Protein AF-A0A7Y3KCC9-F1 (afdb_monomer_lite)

Structure (mmCIF, N/CA/C/O backbone):
data_AF-A0A7Y3KCC9-F1
#
_entry.id   AF-A0A7Y3KCC9-F1
#
loop_
_atom_site.group_PDB
_atom_site.id
_atom_site.type_symbol
_atom_site.label_atom_id
_atom_site.label_alt_id
_atom_site.label_comp_id
_atom_site.label_asym_id
_atom_site.label_entity_id
_atom_site.label_seq_id
_atom_site.pdbx_PDB_ins_code
_atom_site.Cartn_x
_atom_site.Cartn_y
_atom_site.Cartn_z
_atom_site.occupancy
_atom_site.B_iso_or_equiv
_atom_site.auth_seq_id
_atom_site.auth_comp_id
_atom_site.auth_asym_id
_atom_site.auth_atom_id
_atom_site.pdbx_PDB_model_num
ATOM 1 N N . MET A 1 1 ? -19.946 -14.797 -11.789 1.00 65.19 1 MET A N 1
ATOM 2 C CA . MET A 1 1 ? -20.037 -14.415 -13.216 1.00 65.19 1 MET A CA 1
ATOM 3 C C . MET A 1 1 ? -20.253 -12.920 -13.473 1.00 65.19 1 MET A C 1
ATOM 5 O O . MET A 1 1 ? -19.475 -12.405 -14.266 1.00 65.19 1 MET A O 1
ATOM 9 N N . PRO A 1 2 ? -21.188 -12.182 -12.832 1.00 85.81 2 PRO A N 1
ATOM 10 C CA . PRO A 1 2 ? -21.421 -10.771 -13.190 1.00 85.81 2 PRO A CA 1
ATOM 11 C C . PRO A 1 2 ? -20.203 -9.865 -12.943 1.00 85.81 2 PRO A C 1
ATOM 13 O O . PRO A 1 2 ? -19.903 -9.005 -13.762 1.00 85.81 2 PRO A O 1
ATOM 16 N N . TYR A 1 3 ? -19.437 -10.113 -11.876 1.00 85.75 3 TYR A N 1
ATOM 17 C CA . TYR A 1 3 ? -18.207 -9.365 -11.579 1.00 85.75 3 TYR A CA 1
ATOM 18 C C . TYR A 1 3 ? -17.111 -9.546 -12.637 1.00 85.75 3 TYR A C 1
ATOM 20 O O . TYR A 1 3 ? -16.437 -8.584 -12.984 1.00 85.75 3 TYR A O 1
ATOM 28 N N . ALA A 1 4 ? -16.961 -10.759 -13.179 1.00 90.19 4 ALA A N 1
ATOM 29 C CA . ALA A 1 4 ? -15.981 -11.039 -14.227 1.00 90.19 4 ALA A CA 1
ATOM 30 C C . ALA A 1 4 ? -16.360 -10.332 -15.533 1.00 90.19 4 ALA A C 1
ATOM 32 O O . ALA A 1 4 ? -15.508 -9.726 -16.169 1.00 90.19 4 ALA A O 1
ATOM 33 N N . LEU A 1 5 ? -17.650 -10.344 -15.889 1.00 93.81 5 LEU A N 1
ATOM 34 C CA . LEU A 1 5 ? -18.145 -9.605 -17.048 1.00 93.81 5 LEU A CA 1
ATOM 35 C C . LEU A 1 5 ? -17.940 -8.093 -16.874 1.00 93.81 5 LEU A C 1
ATOM 37 O O . LEU A 1 5 ? -17.450 -7.440 -17.787 1.00 93.81 5 LEU A O 1
ATOM 41 N N . GLY A 1 6 ? -18.249 -7.552 -15.692 1.00 93.00 6 GLY A N 1
ATOM 42 C CA . GLY A 1 6 ? -18.003 -6.144 -15.377 1.00 93.00 6 GLY A CA 1
ATOM 43 C C . GLY A 1 6 ? -16.522 -5.768 -15.471 1.00 93.00 6 GLY A C 1
ATOM 44 O O . GLY A 1 6 ? -16.190 -4.754 -16.074 1.00 93.00 6 GLY A O 1
ATOM 45 N N . MET A 1 7 ? -15.628 -6.611 -14.943 1.00 92.69 7 MET A N 1
ATOM 46 C CA . MET A 1 7 ? -14.181 -6.416 -15.056 1.00 92.69 7 MET A CA 1
ATOM 47 C C . MET A 1 7 ? -13.718 -6.448 -16.515 1.00 92.69 7 MET A C 1
ATOM 49 O O . MET A 1 7 ? -12.988 -5.555 -16.927 1.00 92.69 7 MET A O 1
ATOM 53 N N . ILE A 1 8 ? -14.164 -7.430 -17.307 1.00 94.38 8 ILE A N 1
ATOM 54 C CA . ILE A 1 8 ? -13.816 -7.523 -18.731 1.00 94.38 8 ILE A CA 1
ATOM 55 C C . ILE A 1 8 ? -14.265 -6.260 -19.463 1.00 94.38 8 ILE A C 1
ATOM 57 O O . ILE A 1 8 ? -13.453 -5.654 -20.147 1.00 94.38 8 ILE A O 1
ATOM 61 N N . LEU A 1 9 ? -15.514 -5.825 -19.276 1.00 95.50 9 LEU A N 1
ATOM 62 C CA . LEU A 1 9 ? -16.044 -4.625 -19.931 1.00 95.50 9 LEU A CA 1
ATOM 63 C C . LEU A 1 9 ? -15.308 -3.343 -19.516 1.00 95.50 9 LEU A C 1
ATOM 65 O O . LEU A 1 9 ? -15.152 -2.441 -20.333 1.00 95.50 9 LEU A O 1
ATOM 69 N N . ALA A 1 10 ? -14.857 -3.256 -18.263 1.00 94.38 10 ALA A N 1
ATOM 70 C CA . ALA A 1 10 ? -14.111 -2.103 -17.766 1.00 94.38 10 ALA A CA 1
ATOM 71 C C . ALA A 1 10 ? -12.653 -2.079 -18.258 1.00 94.38 10 ALA A C 1
ATOM 73 O O . ALA A 1 10 ? -12.111 -1.009 -18.524 1.00 94.38 10 ALA A O 1
ATOM 74 N N . VAL A 1 11 ? -12.017 -3.248 -18.375 1.00 95.75 11 VAL A N 1
ATOM 75 C CA . VAL A 1 11 ? -10.585 -3.385 -18.688 1.00 95.75 11 VAL A CA 1
ATOM 76 C C . VAL A 1 11 ? -10.338 -3.506 -20.196 1.00 95.75 11 VAL A C 1
ATOM 78 O O . VAL A 1 11 ? -9.358 -2.968 -20.706 1.00 95.75 11 VAL A O 1
ATOM 81 N N . SER A 1 12 ? -11.245 -4.131 -20.951 1.00 95.69 12 SER A N 1
ATOM 82 C CA . SER A 1 12 ? -11.042 -4.390 -22.380 1.00 95.69 12 SER A CA 1
ATOM 83 C C . SER A 1 12 ? -10.775 -3.145 -23.231 1.00 95.69 12 SER A C 1
ATOM 85 O O . SER A 1 12 ? -9.945 -3.258 -24.131 1.00 95.69 12 SER A O 1
ATOM 87 N N . PRO A 1 13 ? -11.384 -1.958 -23.003 1.00 95.81 13 PRO A N 1
ATOM 88 C CA . PRO A 1 13 ? -11.106 -0.793 -23.843 1.00 95.81 13 PRO A CA 1
ATOM 89 C C . PRO A 1 13 ? -9.642 -0.352 -23.761 1.00 95.81 13 PRO A C 1
ATOM 91 O O . PRO A 1 13 ? -9.027 -0.066 -24.788 1.00 95.81 13 PRO A O 1
ATOM 94 N N . VAL A 1 14 ? -9.063 -0.346 -22.553 1.00 94.56 14 VAL A N 1
ATOM 95 C CA . VAL A 1 14 ? -7.649 0.006 -22.375 1.00 94.56 14 VAL A CA 1
ATOM 96 C C . VAL A 1 14 ? -6.739 -1.106 -22.893 1.00 94.56 14 VAL A C 1
ATOM 98 O O . VAL A 1 14 ? -5.756 -0.805 -23.563 1.00 94.56 14 VAL A O 1
ATOM 101 N N . THR A 1 15 ? -7.105 -2.378 -22.702 1.00 94.88 15 THR A N 1
ATOM 102 C CA . THR A 1 15 ? -6.342 -3.506 -23.258 1.00 94.88 15 THR A CA 1
ATOM 103 C C . THR A 1 15 ? -6.285 -3.463 -24.785 1.00 94.88 15 THR A C 1
ATOM 105 O O . THR A 1 15 ? -5.210 -3.590 -25.361 1.00 94.88 15 THR A O 1
ATOM 108 N N . VAL A 1 16 ? -7.420 -3.229 -25.453 1.00 96.19 16 VAL A N 1
ATOM 109 C CA . VAL A 1 16 ? -7.491 -3.110 -26.919 1.00 96.19 16 VAL A CA 1
ATOM 110 C C . VAL A 1 16 ? -6.681 -1.910 -27.403 1.00 96.19 16 VAL A C 1
ATOM 112 O O . VAL A 1 16 ? -5.935 -2.023 -28.372 1.00 96.19 16 VAL A O 1
ATOM 115 N N . ARG A 1 17 ? -6.769 -0.766 -26.711 1.00 94.75 17 ARG A N 1
ATOM 116 C CA . ARG A 1 17 ? -5.939 0.407 -27.021 1.00 94.75 17 ARG A CA 1
ATOM 117 C C . ARG A 1 17 ? -4.449 0.088 -26.904 1.00 94.75 17 ARG A C 1
ATOM 119 O O . ARG A 1 17 ? -3.677 0.528 -27.751 1.00 94.75 17 ARG A O 1
ATOM 126 N N . ASN A 1 18 ? -4.041 -0.652 -25.876 1.00 93.69 18 ASN A N 1
ATOM 127 C CA . ASN A 1 18 ? -2.646 -1.038 -25.689 1.00 93.69 18 ASN A CA 1
ATOM 128 C C . ASN A 1 18 ? 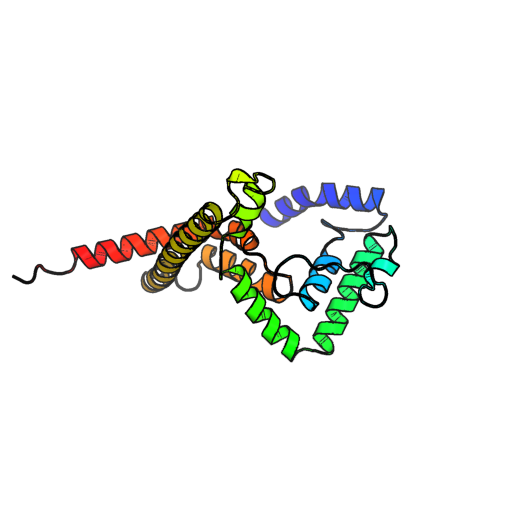-2.178 -2.004 -26.780 1.00 93.69 18 ASN A C 1
ATOM 130 O O . ASN A 1 18 ? -1.109 -1.794 -27.333 1.00 93.69 18 ASN A O 1
ATOM 134 N N . GLU A 1 19 ? -2.999 -2.974 -27.177 1.00 93.62 19 GLU A N 1
ATOM 135 C CA . GLU A 1 19 ? -2.672 -3.865 -28.296 1.00 93.62 19 GLU A CA 1
ATOM 136 C C . GLU A 1 19 ? -2.482 -3.086 -29.609 1.00 93.62 19 GLU A C 1
ATOM 138 O O . GLU A 1 19 ? -1.528 -3.319 -30.343 1.00 93.62 19 GLU A O 1
ATOM 143 N N . ILE A 1 20 ? -3.345 -2.107 -29.896 1.00 95.75 20 ILE A N 1
ATOM 144 C CA . ILE A 1 20 ? -3.254 -1.311 -31.131 1.00 95.75 20 ILE A CA 1
ATOM 145 C C . ILE A 1 20 ? -2.019 -0.400 -31.133 1.00 95.75 20 ILE A C 1
ATOM 147 O O . ILE A 1 20 ? -1.357 -0.277 -32.160 1.00 95.75 20 ILE A O 1
ATOM 151 N N . VAL A 1 21 ? -1.735 0.271 -30.012 1.00 92.38 21 VAL A N 1
ATOM 152 C CA . VAL A 1 21 ? -0.689 1.309 -29.932 1.00 92.38 21 VAL A CA 1
ATOM 153 C C . VAL A 1 21 ? 0.681 0.730 -29.594 1.00 92.38 21 VAL A C 1
ATOM 155 O O . VAL A 1 21 ? 1.688 1.187 -30.123 1.00 92.38 21 VAL A O 1
ATOM 158 N N . MET A 1 22 ? 0.724 -0.232 -28.677 1.00 90.25 22 MET A N 1
ATOM 159 C CA . MET A 1 22 ? 1.956 -0.824 -28.157 1.00 90.25 22 MET A CA 1
ATOM 160 C C . MET A 1 22 ? 2.261 -2.177 -28.801 1.00 90.25 22 MET A C 1
ATOM 162 O O . MET A 1 22 ? 3.346 -2.694 -28.577 1.00 90.25 22 MET A O 1
ATOM 166 N N . HIS A 1 23 ? 1.345 -2.749 -29.594 1.00 91.69 23 HIS A N 1
ATOM 167 C CA . HIS A 1 23 ? 1.509 -4.064 -30.233 1.00 91.69 23 HIS A CA 1
ATOM 168 C C . HIS A 1 23 ? 1.745 -5.208 -29.233 1.00 91.69 23 HIS A C 1
ATOM 170 O O . HIS A 1 23 ? 2.419 -6.191 -29.540 1.00 91.69 23 HIS A O 1
ATOM 176 N N . HIS A 1 24 ? 1.197 -5.058 -28.022 1.00 90.25 24 HIS A N 1
ATOM 177 C CA . HIS A 1 24 ? 1.327 -6.009 -26.925 1.00 90.25 24 HIS A CA 1
ATOM 178 C C . HIS A 1 24 ? 0.052 -6.084 -26.079 1.00 90.25 24 HIS A C 1
ATOM 180 O O . HIS A 1 24 ? -0.562 -5.063 -25.743 1.00 90.25 24 HIS A O 1
ATOM 186 N N . PHE A 1 25 ? -0.273 -7.302 -25.637 1.00 91.56 25 PHE A N 1
ATOM 187 C CA . PHE A 1 25 ? -1.431 -7.559 -24.791 1.00 91.56 25 PHE A CA 1
ATOM 188 C C . PHE A 1 25 ? -1.151 -7.095 -23.358 1.00 91.56 25 PHE A C 1
ATOM 190 O O . PHE A 1 25 ? -0.580 -7.824 -22.545 1.00 91.56 25 PHE A O 1
ATOM 197 N N . ILE A 1 26 ? -1.554 -5.863 -23.048 1.00 91.94 26 ILE A N 1
ATOM 198 C CA . ILE A 1 26 ? -1.336 -5.229 -21.743 1.00 91.94 26 ILE A CA 1
ATOM 199 C C . ILE A 1 26 ? -2.702 -4.918 -21.128 1.00 91.94 26 ILE A C 1
ATOM 201 O O . ILE A 1 26 ? -3.345 -3.950 -21.548 1.00 91.94 26 ILE A O 1
ATOM 205 N N . PRO A 1 27 ? -3.160 -5.700 -20.128 1.00 86.62 27 PRO A N 1
ATOM 206 C CA . PRO A 1 27 ? -4.504 -5.569 -19.577 1.00 86.62 27 PRO A CA 1
ATOM 207 C C . PRO A 1 27 ? -4.821 -4.163 -19.068 1.00 86.62 27 PRO A C 1
ATOM 209 O O . PRO A 1 27 ? -5.906 -3.659 -19.327 1.00 86.62 27 PRO A O 1
ATOM 212 N N . VAL A 1 28 ? -3.876 -3.509 -18.383 1.00 89.50 28 VAL A N 1
ATOM 213 C CA . VAL A 1 28 ? -4.098 -2.187 -17.773 1.00 89.50 28 VAL A CA 1
ATOM 214 C C . VAL A 1 28 ? -2.921 -1.244 -18.014 1.00 89.50 28 VAL A C 1
ATOM 216 O O . VAL A 1 28 ? -3.108 -0.178 -18.591 1.00 89.50 28 VAL A O 1
ATOM 219 N N . SER A 1 29 ? -1.714 -1.611 -17.573 1.00 90.94 29 SER A N 1
ATOM 220 C CA . SER A 1 29 ? -0.552 -0.716 -17.584 1.00 90.94 29 SER A CA 1
ATOM 221 C C . SER A 1 29 ? 0.770 -1.488 -17.597 1.00 90.94 29 SER A C 1
ATOM 223 O O . SER A 1 29 ? 0.850 -2.583 -17.047 1.00 90.94 29 SER A O 1
ATOM 225 N N . THR A 1 30 ? 1.795 -0.871 -18.186 1.00 91.62 30 THR A N 1
ATOM 226 C CA . THR A 1 30 ? 3.219 -1.257 -18.204 1.00 91.62 30 THR A CA 1
ATOM 227 C C . THR A 1 30 ? 3.994 -0.797 -16.961 1.00 91.62 30 THR A C 1
ATOM 229 O O . THR A 1 30 ? 5.206 -0.933 -16.896 1.00 91.62 30 THR A O 1
ATOM 232 N N . ASN A 1 31 ? 3.331 -0.239 -15.945 1.00 90.69 31 ASN A N 1
ATOM 233 C CA . ASN A 1 31 ? 4.028 0.260 -14.753 1.00 90.69 31 ASN A CA 1
ATOM 234 C C . ASN A 1 31 ? 4.313 -0.822 -13.699 1.00 90.69 31 ASN A C 1
ATOM 236 O O . ASN A 1 31 ? 4.988 -0.541 -12.710 1.00 90.69 31 ASN A O 1
ATOM 240 N N . GLY A 1 32 ? 3.795 -2.043 -13.864 1.00 92.12 32 GLY A N 1
ATOM 241 C CA . GLY A 1 32 ? 3.884 -3.097 -12.848 1.00 92.12 32 GLY A CA 1
ATOM 242 C C . GLY A 1 32 ? 5.325 -3.415 -12.450 1.00 92.12 32 GLY A C 1
ATOM 243 O O . GLY A 1 32 ? 5.665 -3.366 -11.269 1.00 92.12 32 GLY A O 1
ATOM 244 N N . GLY A 1 33 ? 6.182 -3.658 -13.439 1.00 94.56 33 GLY A N 1
ATOM 245 C CA . GLY A 1 33 ? 7.595 -3.966 -13.251 1.00 94.56 33 GLY A CA 1
ATOM 246 C C . GLY A 1 33 ? 8.385 -2.835 -12.611 1.00 94.56 33 GLY A C 1
ATOM 247 O O . GLY A 1 33 ? 9.203 -3.090 -11.730 1.00 94.56 33 GLY A O 1
ATOM 248 N N . ILE A 1 34 ? 8.100 -1.583 -12.981 1.00 94.50 34 ILE A N 1
ATOM 249 C CA . ILE A 1 34 ? 8.753 -0.411 -12.383 1.00 94.50 34 ILE A CA 1
ATOM 250 C C . ILE A 1 34 ? 8.429 -0.341 -10.889 1.00 94.50 34 ILE A C 1
ATOM 252 O O . ILE A 1 34 ? 9.336 -0.224 -10.067 1.00 94.50 34 ILE A O 1
ATOM 256 N N . VAL A 1 35 ? 7.151 -0.464 -10.512 1.00 94.25 35 VAL A N 1
ATOM 257 C CA . VAL A 1 35 ? 6.740 -0.377 -9.099 1.00 94.25 35 VAL A CA 1
ATOM 258 C C . VAL A 1 35 ? 7.240 -1.588 -8.297 1.00 94.25 35 VAL A C 1
ATOM 260 O O . VAL A 1 35 ? 7.604 -1.439 -7.128 1.00 94.25 35 VAL A O 1
ATOM 263 N N . LEU A 1 36 ? 7.312 -2.777 -8.908 1.00 95.81 36 LEU A N 1
ATOM 264 C CA . LEU A 1 36 ? 7.929 -3.960 -8.297 1.00 95.81 36 LEU A CA 1
ATOM 265 C C . LEU A 1 36 ? 9.422 -3.738 -8.023 1.00 95.81 36 LEU A C 1
ATOM 267 O O . LEU A 1 36 ? 9.867 -3.935 -6.893 1.00 95.81 36 LEU A O 1
ATOM 271 N N . TRP A 1 37 ? 10.176 -3.265 -9.018 1.00 96.31 37 TRP A N 1
ATOM 272 C CA . TRP A 1 37 ? 11.597 -2.942 -8.876 1.00 96.31 37 TRP A CA 1
ATOM 273 C C . TRP A 1 37 ? 11.838 -1.852 -7.824 1.00 96.31 37 TRP A C 1
ATOM 275 O O . TRP A 1 37 ? 12.704 -1.996 -6.964 1.00 96.31 37 TRP A O 1
ATOM 285 N N . GLN A 1 38 ? 11.032 -0.787 -7.807 1.00 95.75 38 GLN A N 1
ATOM 286 C CA . GLN A 1 38 ? 11.105 0.237 -6.757 1.00 95.75 38 GLN A CA 1
ATOM 287 C C . GLN A 1 38 ? 10.897 -0.362 -5.362 1.00 95.75 38 GLN A C 1
ATOM 289 O O . GLN A 1 38 ? 11.597 0.003 -4.416 1.00 95.75 38 GLN A O 1
ATOM 294 N N . GLY A 1 39 ? 9.976 -1.321 -5.242 1.00 95.00 39 GLY A N 1
ATOM 295 C CA . GLY A 1 39 ? 9.728 -2.057 -4.009 1.00 95.00 39 GLY A CA 1
ATOM 296 C C . GLY A 1 39 ? 10.935 -2.849 -3.497 1.00 95.00 39 GLY A C 1
ATOM 297 O O . GLY A 1 39 ? 10.976 -3.159 -2.310 1.00 95.00 39 GLY A O 1
ATOM 298 N N . THR A 1 40 ? 11.939 -3.165 -4.318 1.00 95.44 40 THR A N 1
ATOM 299 C CA . THR A 1 40 ? 13.176 -3.813 -3.837 1.00 95.44 40 THR A CA 1
ATOM 300 C C . THR A 1 40 ? 14.247 -2.821 -3.389 1.00 95.44 40 THR A C 1
ATOM 302 O O . THR A 1 40 ? 15.308 -3.241 -2.941 1.00 95.44 40 THR A O 1
ATOM 305 N N . HIS A 1 41 ? 14.005 -1.516 -3.520 1.00 94.69 41 HIS A N 1
ATOM 306 C CA . HIS A 1 41 ? 14.992 -0.477 -3.212 1.00 94.69 41 HIS A CA 1
ATOM 307 C C . HIS A 1 41 ? 14.569 0.408 -2.043 1.00 94.69 41 HIS A C 1
ATOM 309 O O . HIS A 1 41 ? 15.424 0.882 -1.295 1.00 94.69 41 HIS A O 1
ATOM 315 N N . VAL A 1 42 ? 13.264 0.636 -1.877 1.00 94.88 42 VAL A N 1
ATOM 316 C CA . VAL A 1 42 ? 12.722 1.458 -0.795 1.00 94.88 42 VAL A CA 1
ATOM 317 C C . VAL A 1 42 ? 11.474 0.831 -0.184 1.00 94.88 42 VAL A C 1
ATOM 319 O O . VAL A 1 42 ? 10.644 0.238 -0.874 1.00 94.88 42 VAL A O 1
ATOM 322 N N . ASP A 1 43 ? 11.319 1.016 1.126 1.00 95.31 43 ASP A N 1
ATOM 323 C CA . ASP A 1 43 ? 10.107 0.605 1.843 1.00 95.31 43 ASP A CA 1
ATOM 324 C C . ASP A 1 43 ? 8.990 1.643 1.725 1.00 95.31 43 ASP A C 1
ATOM 326 O O . ASP A 1 43 ? 7.808 1.321 1.856 1.00 95.31 43 ASP A O 1
ATOM 330 N N . THR A 1 44 ? 9.368 2.899 1.483 1.00 92.69 44 THR A N 1
ATOM 331 C CA . THR A 1 44 ? 8.434 4.004 1.342 1.00 92.69 44 THR A CA 1
ATOM 332 C C . THR A 1 44 ? 8.925 5.061 0.370 1.00 92.69 44 THR A C 1
ATOM 334 O O . THR A 1 44 ? 10.127 5.228 0.166 1.00 92.69 44 THR A O 1
ATOM 337 N N . GLY A 1 45 ? 7.986 5.801 -0.215 1.00 87.38 45 GLY A N 1
ATOM 338 C CA . GLY A 1 45 ? 8.298 6.894 -1.123 1.00 87.38 45 GLY A CA 1
ATOM 339 C C . GLY A 1 45 ? 8.585 6.441 -2.556 1.00 87.38 45 GLY A C 1
ATOM 340 O O . GLY A 1 45 ? 8.332 5.299 -2.957 1.00 87.38 45 GLY A O 1
ATOM 341 N N . TYR A 1 46 ? 9.041 7.402 -3.356 1.00 89.50 46 TYR A N 1
ATOM 342 C CA . TYR A 1 46 ? 9.432 7.204 -4.748 1.00 89.50 46 TYR A CA 1
ATOM 343 C C . TYR A 1 46 ? 10.922 6.882 -4.813 1.00 89.50 46 TYR A C 1
ATOM 345 O O . TYR A 1 46 ? 11.721 7.548 -4.154 1.00 89.50 46 TYR A O 1
ATOM 353 N N . TYR A 1 47 ? 11.303 5.922 -5.653 1.00 92.88 47 TYR A N 1
ATOM 354 C CA . TYR A 1 47 ? 12.706 5.640 -5.934 1.00 92.88 47 TYR A CA 1
ATOM 355 C C . TYR A 1 47 ? 12.986 5.711 -7.429 1.00 92.88 47 TYR A C 1
ATOM 357 O O . TYR A 1 47 ? 12.397 4.982 -8.223 1.00 92.88 47 TYR A O 1
ATOM 365 N N . TRP A 1 48 ? 13.910 6.581 -7.818 1.00 94.56 48 TRP A N 1
ATOM 366 C CA . TRP A 1 48 ? 14.417 6.639 -9.181 1.00 94.56 48 TRP A CA 1
ATOM 367 C C . TRP A 1 48 ? 15.833 7.182 -9.185 1.00 94.56 48 TRP A C 1
ATOM 369 O O . TRP A 1 48 ? 16.136 8.155 -8.494 1.00 94.56 48 TRP A O 1
ATOM 379 N N . THR A 1 49 ? 16.692 6.580 -9.998 1.00 93.50 49 THR A N 1
ATOM 380 C CA . THR A 1 49 ? 18.044 7.077 -10.237 1.00 93.50 49 THR A CA 1
ATOM 381 C C . THR A 1 49 ? 18.333 7.079 -11.729 1.00 93.50 49 THR A C 1
ATOM 383 O O . THR A 1 49 ? 17.937 6.168 -12.453 1.00 93.50 49 THR A O 1
ATOM 386 N N . TRP A 1 50 ? 19.025 8.120 -12.189 1.00 94.12 50 TRP A N 1
ATOM 387 C CA . TRP A 1 50 ? 19.446 8.272 -13.584 1.00 94.12 50 TRP A CA 1
ATOM 388 C C . TRP A 1 50 ? 20.790 7.597 -13.871 1.00 94.12 50 TRP A C 1
ATOM 390 O O . TRP A 1 50 ? 21.323 7.727 -14.968 1.00 94.12 50 TRP A O 1
ATOM 400 N N . HIS A 1 51 ? 21.359 6.895 -12.888 1.00 93.81 51 HIS A N 1
ATOM 401 C CA . HIS A 1 51 ? 22.633 6.209 -13.037 1.00 93.81 51 HIS A CA 1
ATOM 402 C C . HIS A 1 51 ? 22.421 4.793 -13.610 1.00 93.81 51 HIS A C 1
ATOM 404 O O . HIS A 1 51 ? 21.880 3.943 -12.897 1.00 93.81 51 HIS A O 1
ATOM 410 N N . PRO A 1 52 ? 22.884 4.479 -14.839 1.00 91.44 52 PRO A N 1
ATOM 411 C CA . PRO A 1 52 ? 22.587 3.199 -15.500 1.00 91.44 52 PRO A CA 1
ATOM 412 C C . PRO A 1 52 ? 23.077 1.962 -14.744 1.00 91.44 52 PRO A C 1
ATOM 414 O O . PRO A 1 52 ? 22.450 0.914 -14.809 1.00 91.44 52 PRO A O 1
ATOM 417 N N . ALA A 1 53 ? 24.165 2.082 -13.974 1.00 90.88 53 ALA A N 1
ATOM 418 C CA . ALA A 1 53 ? 24.667 0.966 -13.166 1.00 90.88 53 ALA A CA 1
ATOM 419 C C . ALA A 1 53 ? 23.753 0.598 -11.981 1.00 90.88 53 ALA A C 1
ATOM 421 O O . ALA A 1 53 ? 23.880 -0.489 -11.429 1.00 90.88 53 ALA A O 1
ATOM 422 N N . SER A 1 54 ? 22.868 1.507 -11.565 1.00 91.19 54 SER A N 1
ATOM 423 C CA . SER A 1 54 ? 21.938 1.298 -10.447 1.00 91.19 54 SER A CA 1
ATOM 424 C C . SER A 1 54 ? 20.489 1.196 -10.911 1.00 91.19 54 SER A C 1
ATOM 426 O O . SER A 1 54 ? 19.667 0.647 -10.189 1.00 91.19 54 SER A O 1
ATOM 428 N N . ASN A 1 55 ? 20.174 1.715 -12.100 1.00 95.50 55 ASN A N 1
ATOM 429 C CA . ASN A 1 55 ? 18.854 1.633 -12.701 1.00 95.50 55 ASN A CA 1
ATOM 430 C C . ASN A 1 55 ? 18.915 0.904 -14.055 1.00 95.50 55 ASN A C 1
ATOM 432 O O . ASN A 1 55 ? 19.124 1.550 -15.089 1.00 95.50 55 ASN A O 1
ATOM 436 N N . PRO A 1 56 ? 18.711 -0.425 -14.064 1.00 94.69 56 PRO A N 1
ATOM 437 C CA . PRO A 1 56 ? 18.706 -1.214 -15.293 1.00 94.69 56 PRO A CA 1
ATOM 438 C C . PRO A 1 56 ? 17.522 -0.877 -16.212 1.00 94.69 56 PRO A C 1
ATOM 440 O O . PRO A 1 56 ? 17.602 -1.143 -17.409 1.00 94.69 56 PRO A O 1
ATOM 443 N N . LEU A 1 57 ? 16.457 -0.245 -15.697 1.00 95.62 57 LEU A N 1
ATOM 444 C CA . LEU A 1 57 ? 15.289 0.170 -16.488 1.00 95.62 57 LEU A CA 1
ATOM 445 C C . LEU A 1 57 ? 15.668 1.177 -17.580 1.00 95.62 57 LEU A C 1
ATOM 447 O O . LEU A 1 57 ? 15.082 1.167 -18.657 1.00 95.62 57 LEU A O 1
ATOM 451 N N . LEU A 1 58 ? 16.715 1.984 -17.358 1.00 95.38 58 LEU A N 1
ATOM 452 C CA . LEU A 1 58 ? 17.197 2.963 -18.340 1.00 95.38 58 LEU A CA 1
ATOM 453 C C . LEU A 1 58 ? 17.660 2.317 -19.654 1.00 95.38 58 LEU A C 1
ATOM 455 O O . LEU A 1 58 ? 17.675 2.984 -20.687 1.00 95.38 58 LEU A O 1
ATOM 459 N N . ALA A 1 59 ? 18.007 1.024 -19.638 1.00 94.94 59 ALA A N 1
ATOM 460 C CA . ALA A 1 59 ? 18.354 0.279 -20.846 1.00 94.94 59 ALA A CA 1
ATOM 461 C C . ALA A 1 59 ? 17.170 0.136 -21.820 1.00 94.94 59 ALA A C 1
ATOM 463 O O . ALA A 1 59 ? 17.389 -0.077 -23.012 1.00 94.94 59 ALA A O 1
ATOM 464 N N . ALA A 1 60 ? 15.929 0.282 -21.342 1.00 93.88 60 ALA A N 1
ATOM 465 C CA . ALA A 1 60 ? 14.735 0.219 -22.177 1.00 93.88 60 ALA A CA 1
ATOM 466 C C . ALA A 1 60 ? 14.536 1.459 -23.067 1.00 93.88 60 ALA A C 1
ATOM 468 O O . ALA A 1 60 ? 13.787 1.403 -24.046 1.00 93.88 60 ALA A O 1
ATOM 469 N N . GLY A 1 61 ? 15.198 2.580 -22.757 1.00 92.94 61 GLY A N 1
ATOM 470 C CA . GLY A 1 61 ? 15.016 3.836 -23.481 1.00 92.94 61 GLY A CA 1
ATOM 471 C C . GLY A 1 61 ? 13.560 4.307 -23.432 1.00 92.94 61 GLY A C 1
ATOM 472 O O . GLY A 1 61 ? 13.020 4.539 -22.360 1.00 92.94 61 GLY A O 1
ATOM 473 N N . SER A 1 62 ? 12.921 4.455 -24.595 1.00 91.62 62 SER A N 1
ATOM 474 C CA . SER A 1 62 ? 11.510 4.855 -24.711 1.00 91.62 62 SER A CA 1
ATOM 475 C C . SER A 1 62 ? 10.533 3.676 -24.819 1.00 91.62 62 SER A C 1
ATOM 477 O O . SER A 1 62 ? 9.373 3.878 -25.173 1.00 91.62 62 SER A O 1
ATOM 479 N N . ASN A 1 63 ? 10.993 2.437 -24.619 1.00 93.38 63 ASN A N 1
ATOM 480 C CA . ASN A 1 63 ? 10.150 1.251 -24.727 1.00 93.38 63 ASN A CA 1
ATOM 481 C C . ASN A 1 63 ? 9.585 0.859 -23.354 1.00 93.38 63 ASN A C 1
ATOM 483 O O . ASN A 1 63 ? 10.207 0.103 -22.613 1.00 93.38 63 ASN A O 1
ATOM 487 N N . GLU A 1 64 ? 8.373 1.325 -23.053 1.00 92.31 64 GLU A N 1
ATOM 488 C CA . GLU A 1 64 ? 7.678 1.048 -21.784 1.00 92.31 64 GLU A CA 1
ATOM 489 C C . GLU A 1 64 ? 7.439 -0.452 -21.531 1.00 92.31 64 GLU A C 1
ATOM 491 O O . GLU A 1 64 ? 7.400 -0.902 -20.388 1.00 92.31 64 GLU A O 1
ATOM 496 N N . VAL A 1 65 ? 7.273 -1.257 -22.586 1.00 94.00 65 VAL A N 1
ATOM 497 C CA . VAL A 1 65 ? 7.044 -2.704 -22.442 1.00 94.00 65 VAL A CA 1
ATOM 498 C C . VAL A 1 65 ? 8.325 -3.403 -22.010 1.00 94.00 65 VAL A C 1
ATOM 500 O O . VAL A 1 65 ? 8.304 -4.226 -21.094 1.00 94.00 65 VAL A O 1
ATOM 503 N N . LEU A 1 66 ? 9.446 -3.048 -22.639 1.00 95.19 66 LEU A N 1
ATOM 504 C CA . LEU A 1 66 ? 10.760 -3.549 -22.252 1.00 95.19 66 LEU A CA 1
ATOM 505 C C . LEU A 1 66 ? 11.136 -3.068 -20.846 1.00 95.19 66 LEU A C 1
ATOM 507 O O . LEU A 1 66 ? 11.671 -3.841 -20.058 1.00 95.19 66 LEU A O 1
ATOM 511 N N . GLU A 1 67 ? 10.805 -1.823 -20.508 1.00 95.62 67 GLU A N 1
ATOM 512 C CA . GLU A 1 67 ? 11.004 -1.270 -19.169 1.00 95.62 67 GLU A CA 1
ATOM 513 C C . GLU A 1 67 ? 10.256 -2.091 -18.109 1.00 95.62 67 GLU A C 1
ATOM 515 O O . GLU A 1 67 ? 10.854 -2.525 -17.122 1.00 95.62 67 GLU A O 1
ATOM 520 N N . ASN A 1 68 ? 8.979 -2.402 -18.355 1.00 95.38 68 ASN A N 1
ATOM 521 C CA . ASN A 1 68 ? 8.191 -3.276 -17.488 1.00 95.38 68 ASN A CA 1
ATOM 522 C C . ASN A 1 68 ? 8.844 -4.656 -17.315 1.00 95.38 68 ASN A C 1
ATOM 524 O O . ASN A 1 68 ? 8.983 -5.140 -16.194 1.00 95.38 68 ASN A O 1
ATOM 528 N N . GLN A 1 69 ? 9.261 -5.284 -18.418 1.00 95.50 69 GLN A N 1
ATOM 529 C CA . GLN A 1 69 ? 9.869 -6.618 -18.404 1.00 95.50 69 GLN A CA 1
ATOM 530 C C . GLN A 1 69 ? 11.182 -6.647 -17.616 1.00 95.50 69 GLN A C 1
ATOM 532 O O . GLN A 1 69 ? 11.391 -7.553 -16.810 1.00 95.50 69 GLN A O 1
ATOM 537 N N . ILE A 1 70 ? 12.043 -5.642 -17.804 1.00 96.94 70 ILE A N 1
ATOM 538 C CA . ILE A 1 70 ? 13.289 -5.510 -17.043 1.00 96.94 70 ILE A CA 1
ATOM 539 C C . ILE A 1 70 ? 12.971 -5.349 -15.555 1.00 96.94 70 ILE A C 1
ATOM 541 O O . ILE A 1 70 ? 13.575 -6.029 -14.730 1.00 96.94 70 ILE A O 1
ATOM 545 N N . GLY A 1 71 ? 12.007 -4.497 -15.197 1.00 96.75 71 GLY A N 1
ATOM 546 C CA . GLY A 1 71 ? 11.617 -4.288 -13.801 1.00 96.75 71 GLY A CA 1
ATOM 547 C C . GLY A 1 71 ? 11.091 -5.552 -13.123 1.00 96.75 71 GLY A C 1
ATOM 548 O O . GLY A 1 71 ? 11.519 -5.881 -12.016 1.00 96.75 71 GLY A O 1
ATOM 549 N N . GLU A 1 72 ? 10.221 -6.302 -13.80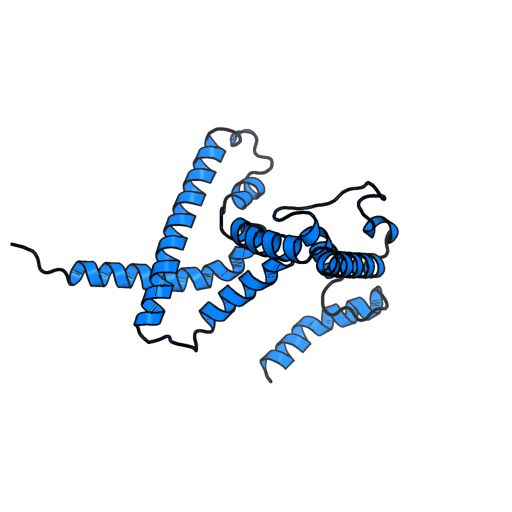4 1.00 96.19 72 GLU A N 1
ATOM 550 C CA . GLU A 1 72 ? 9.726 -7.596 -13.321 1.00 96.19 72 GLU A CA 1
ATOM 551 C C . GLU A 1 72 ? 10.871 -8.594 -13.132 1.00 96.19 72 GLU A C 1
ATOM 553 O O . GLU A 1 72 ? 10.981 -9.204 -12.067 1.00 96.19 72 GLU A O 1
ATOM 558 N N . GLN A 1 73 ? 11.756 -8.726 -14.124 1.00 97.19 73 GLN A N 1
ATOM 559 C CA . GLN A 1 73 ? 12.899 -9.632 -14.041 1.00 97.19 73 GLN A CA 1
ATOM 560 C C . GLN A 1 73 ? 13.800 -9.286 -12.851 1.00 97.19 73 GLN A C 1
ATOM 562 O O . GLN A 1 73 ? 14.123 -10.158 -12.049 1.00 97.19 73 GLN A O 1
ATOM 567 N N . GLN A 1 74 ? 14.154 -8.011 -12.691 1.00 97.00 74 GLN A N 1
ATOM 568 C CA . GLN A 1 74 ? 15.001 -7.553 -11.590 1.00 97.00 74 GLN A CA 1
ATOM 569 C C . GLN A 1 74 ? 14.345 -7.773 -10.224 1.00 97.00 74 GLN A C 1
ATOM 571 O O . GLN A 1 74 ? 15.025 -8.138 -9.267 1.00 97.00 74 GLN A O 1
ATOM 576 N N . PHE A 1 75 ? 13.026 -7.594 -10.127 1.00 96.88 75 PHE A N 1
ATOM 577 C CA . PHE A 1 75 ? 12.282 -7.923 -8.917 1.00 96.88 75 PHE A CA 1
ATOM 578 C C . PHE A 1 75 ? 12.377 -9.417 -8.586 1.00 96.88 75 PHE A C 1
ATOM 580 O O . PHE A 1 75 ? 12.727 -9.770 -7.458 1.00 96.88 75 PHE A O 1
ATOM 587 N N . PHE A 1 76 ? 12.098 -10.298 -9.553 1.00 97.38 76 PHE A N 1
ATOM 588 C CA . PHE A 1 76 ? 12.151 -11.745 -9.330 1.00 97.38 76 PHE A CA 1
ATOM 589 C C . PHE A 1 76 ? 13.564 -12.224 -8.986 1.00 97.38 76 PHE A C 1
ATOM 591 O O . PHE A 1 76 ? 13.738 -12.983 -8.030 1.00 97.38 76 PHE A O 1
ATOM 598 N N . ASP A 1 77 ? 14.574 -11.727 -9.698 1.00 97.50 77 ASP A N 1
ATOM 599 C CA . ASP A 1 77 ? 15.973 -12.010 -9.393 1.00 97.50 77 ASP A CA 1
ATOM 600 C C . ASP A 1 77 ? 16.307 -11.570 -7.961 1.00 97.50 77 ASP A C 1
ATOM 602 O O . ASP A 1 77 ? 16.905 -12.332 -7.199 1.00 97.50 77 ASP A O 1
ATOM 606 N N . HIS A 1 78 ? 15.859 -10.386 -7.539 1.00 96.50 78 HIS A N 1
ATOM 607 C CA . HIS A 1 78 ? 16.113 -9.887 -6.193 1.00 96.50 78 HIS A CA 1
ATOM 608 C C . HIS A 1 78 ? 15.471 -10.759 -5.103 1.00 96.50 78 HIS A C 1
ATOM 610 O O . HIS A 1 78 ? 16.155 -11.143 -4.153 1.00 96.50 78 HIS A O 1
ATOM 616 N N . ILE A 1 79 ? 14.182 -11.105 -5.215 1.00 96.44 79 ILE A N 1
ATOM 617 C CA . ILE A 1 79 ? 13.499 -11.881 -4.163 1.00 96.44 79 ILE A CA 1
ATOM 618 C C . ILE A 1 79 ? 14.066 -13.299 -4.018 1.00 96.44 79 ILE A C 1
ATOM 620 O O . ILE A 1 79 ? 14.072 -13.849 -2.917 1.00 96.44 79 ILE A O 1
ATOM 624 N N . ILE A 1 80 ? 14.565 -13.883 -5.115 1.00 97.69 80 ILE A N 1
ATOM 625 C CA . ILE A 1 80 ? 15.180 -15.214 -5.119 1.00 97.69 80 ILE A CA 1
ATOM 626 C C . ILE A 1 80 ? 16.538 -15.179 -4.409 1.00 97.69 80 ILE A C 1
ATOM 628 O O . ILE A 1 80 ? 16.834 -16.069 -3.611 1.00 97.69 80 ILE A O 1
ATOM 632 N N . HIS A 1 81 ? 17.351 -14.150 -4.659 1.00 98.19 81 HIS A N 1
ATOM 633 C CA . HIS A 1 81 ? 18.693 -14.039 -4.078 1.00 98.19 81 HIS A CA 1
ATOM 634 C C . HIS A 1 81 ? 18.703 -13.413 -2.672 1.00 98.19 81 HIS A C 1
ATOM 636 O O . HIS A 1 81 ? 19.664 -13.606 -1.924 1.00 98.19 81 HIS A O 1
ATOM 642 N N . HIS A 1 82 ? 17.636 -12.711 -2.272 1.00 97.25 82 HIS A N 1
ATOM 643 C CA . HIS A 1 82 ? 17.546 -12.002 -0.990 1.00 97.25 82 HIS A CA 1
ATOM 644 C C . HIS A 1 82 ? 16.239 -12.266 -0.206 1.00 97.25 82 HIS A C 1
ATOM 646 O O . HIS A 1 82 ? 15.608 -11.323 0.277 1.00 97.25 82 HIS A O 1
ATOM 652 N N . PRO A 1 83 ? 15.833 -13.528 0.035 1.00 96.88 83 PRO A N 1
ATOM 653 C CA . PRO A 1 83 ? 14.513 -13.847 0.594 1.00 96.88 83 PRO A CA 1
ATOM 654 C C . PRO A 1 83 ? 14.275 -13.271 1.999 1.00 96.88 83 PRO A C 1
ATOM 656 O O . PRO A 1 83 ? 13.196 -12.759 2.292 1.00 96.88 83 PRO A O 1
ATOM 659 N N . PHE A 1 84 ? 15.281 -13.305 2.880 1.00 97.50 84 PHE A N 1
ATOM 660 C CA . PHE A 1 84 ? 15.154 -12.745 4.233 1.00 97.50 84 PHE A CA 1
ATOM 661 C C . PHE A 1 84 ? 15.017 -11.224 4.223 1.00 97.50 84 PHE A C 1
ATOM 663 O O . PHE A 1 84 ? 14.240 -10.673 5.002 1.00 97.50 84 PHE A O 1
ATOM 670 N N . TRP A 1 85 ? 15.744 -10.562 3.320 1.00 95.88 85 TRP A N 1
ATOM 671 C CA . TRP A 1 85 ? 15.625 -9.125 3.109 1.00 95.88 85 TRP A CA 1
ATOM 672 C C . TRP A 1 85 ? 14.209 -8.796 2.632 1.00 95.88 85 TRP A C 1
ATOM 674 O O . TRP A 1 85 ? 13.531 -7.987 3.257 1.00 95.88 85 TRP A O 1
ATOM 684 N N . THR A 1 86 ? 13.704 -9.511 1.620 1.00 96.06 86 THR A N 1
ATOM 685 C CA . THR A 1 86 ? 12.340 -9.322 1.106 1.00 96.06 86 THR A CA 1
ATOM 686 C C . THR A 1 86 ? 11.285 -9.501 2.192 1.00 96.06 86 THR A C 1
ATOM 688 O O . THR A 1 86 ? 10.353 -8.706 2.265 1.00 96.06 86 THR A O 1
ATOM 691 N N . ILE A 1 87 ? 11.428 -10.501 3.065 1.00 97.00 87 ILE A N 1
ATOM 692 C CA . ILE A 1 87 ? 10.475 -10.720 4.157 1.00 97.00 87 ILE A CA 1
ATOM 693 C C . ILE A 1 87 ? 10.504 -9.560 5.155 1.00 97.00 87 ILE A C 1
ATOM 695 O O . ILE A 1 87 ? 9.451 -9.025 5.503 1.00 97.00 87 ILE A O 1
ATOM 699 N N . PHE A 1 88 ? 11.693 -9.156 5.607 1.00 97.56 88 PHE A N 1
ATOM 700 C CA . PHE A 1 88 ? 11.841 -8.063 6.566 1.00 97.56 88 PHE A CA 1
ATOM 701 C C . PHE A 1 88 ? 11.285 -6.747 6.010 1.00 97.56 88 PHE A C 1
ATOM 703 O O . PHE A 1 88 ? 10.461 -6.095 6.654 1.00 97.56 88 PHE A O 1
ATOM 710 N N . HIS A 1 89 ? 11.672 -6.405 4.783 1.00 97.12 89 HIS A N 1
ATOM 711 C CA . HIS A 1 89 ? 11.232 -5.192 4.105 1.00 97.12 89 HIS A CA 1
ATOM 712 C C . HIS A 1 89 ? 9.746 -5.242 3.725 1.00 97.12 89 HIS A C 1
ATOM 714 O O . HIS A 1 89 ? 9.056 -4.230 3.799 1.00 97.12 89 HIS A O 1
ATOM 720 N N . GLY A 1 90 ? 9.191 -6.424 3.447 1.00 96.75 90 GLY A N 1
ATOM 721 C CA . GLY A 1 90 ? 7.750 -6.619 3.279 1.00 96.75 90 GLY A CA 1
ATOM 722 C C . GLY A 1 90 ? 6.942 -6.214 4.515 1.00 96.75 90 GLY A C 1
ATOM 723 O O . GLY A 1 90 ? 5.944 -5.501 4.405 1.00 96.75 90 GLY A O 1
ATOM 724 N N . PHE A 1 91 ? 7.403 -6.588 5.712 1.00 97.31 91 PHE A N 1
ATOM 725 C CA . PHE A 1 91 ? 6.785 -6.125 6.960 1.00 97.31 91 PHE A CA 1
ATOM 726 C C . PHE A 1 91 ? 7.072 -4.647 7.253 1.00 97.31 91 PHE A C 1
ATOM 728 O O . PHE A 1 91 ? 6.192 -3.947 7.759 1.00 97.31 91 PHE A O 1
ATOM 735 N N . ALA A 1 92 ? 8.268 -4.150 6.920 1.00 97.00 92 ALA A N 1
ATOM 736 C CA . ALA A 1 92 ? 8.600 -2.732 7.058 1.00 97.00 92 ALA A CA 1
ATOM 737 C C . ALA A 1 92 ? 7.660 -1.857 6.214 1.00 97.00 92 ALA A C 1
ATOM 739 O O . ALA A 1 92 ? 7.131 -0.861 6.707 1.00 97.00 92 ALA A O 1
ATOM 740 N N . LYS A 1 93 ? 7.348 -2.268 4.984 1.00 96.94 93 LYS A N 1
ATOM 741 C CA . LYS A 1 93 ? 6.368 -1.594 4.121 1.00 96.94 93 LYS A CA 1
ATOM 742 C C . LYS A 1 93 ? 4.980 -1.536 4.742 1.00 96.94 93 LYS A C 1
ATOM 744 O O . LYS A 1 93 ? 4.344 -0.491 4.690 1.00 96.94 93 LYS A O 1
ATOM 749 N N . TRP A 1 94 ? 4.511 -2.600 5.398 1.00 96.69 94 TRP A N 1
ATOM 750 C CA . TRP A 1 94 ? 3.239 -2.537 6.133 1.00 96.69 94 TRP A CA 1
ATOM 751 C C . TRP A 1 94 ? 3.276 -1.530 7.280 1.00 96.69 94 TRP A C 1
ATOM 753 O O . TRP A 1 94 ? 2.271 -0.873 7.543 1.00 96.69 94 TRP A O 1
ATOM 763 N N . TYR A 1 95 ? 4.421 -1.374 7.948 1.00 96.06 95 TYR A N 1
ATOM 764 C CA . TYR A 1 95 ? 4.591 -0.302 8.923 1.00 96.06 95 TYR A CA 1
ATOM 765 C C . TYR A 1 95 ? 4.482 1.072 8.250 1.00 96.06 95 TYR A C 1
ATOM 767 O O . TYR A 1 95 ? 3.674 1.884 8.689 1.00 96.06 95 TYR A O 1
ATOM 775 N N . TYR A 1 96 ? 5.210 1.327 7.160 1.00 95.25 96 TYR A N 1
ATOM 776 C CA . TYR A 1 96 ? 5.137 2.608 6.442 1.00 95.25 96 TYR A CA 1
ATOM 777 C C . TYR A 1 96 ? 3.770 2.899 5.819 1.00 95.25 96 TYR A C 1
ATOM 779 O O . TYR A 1 96 ? 3.379 4.057 5.729 1.00 95.25 96 TYR A O 1
ATOM 787 N N . LEU A 1 97 ? 3.014 1.863 5.457 1.00 95.88 97 LEU A N 1
ATOM 788 C CA . LEU A 1 97 ? 1.649 2.003 4.962 1.00 95.88 97 LEU A CA 1
ATOM 789 C C . LEU A 1 97 ? 0.718 2.633 6.005 1.00 95.88 97 LEU A C 1
ATOM 791 O O . LEU A 1 97 ? -0.204 3.347 5.626 1.00 95.88 97 LEU A O 1
ATOM 795 N N . TYR A 1 98 ? 0.936 2.371 7.299 1.00 96.19 98 TYR A N 1
ATOM 796 C CA . TYR A 1 98 ? 0.023 2.784 8.372 1.00 96.19 98 TYR A CA 1
ATOM 797 C C . TYR A 1 98 ? 0.635 3.698 9.431 1.00 96.19 98 TYR A C 1
ATOM 799 O O . TYR A 1 98 ? -0.086 4.108 10.340 1.00 96.19 98 TYR A O 1
ATOM 807 N N . ASN A 1 99 ? 1.936 3.981 9.401 1.00 94.88 99 ASN A N 1
ATOM 808 C CA . ASN A 1 99 ? 2.584 4.685 10.505 1.00 94.88 99 ASN A CA 1
ATOM 809 C C . ASN A 1 99 ? 2.219 6.170 10.578 1.00 94.88 99 ASN A C 1
ATOM 811 O O . ASN A 1 99 ? 2.331 6.738 11.661 1.00 94.88 99 ASN A O 1
ATOM 815 N N . ARG A 1 100 ? 1.819 6.800 9.474 1.00 92.75 100 ARG A N 1
ATOM 816 C CA . ARG A 1 100 ? 1.555 8.239 9.352 1.00 92.75 100 ARG A CA 1
ATOM 817 C C . ARG A 1 100 ? 0.494 8.484 8.283 1.00 92.75 100 ARG A C 1
ATOM 819 O O . ARG A 1 100 ? 0.161 7.574 7.530 1.00 92.75 100 ARG A O 1
ATOM 826 N N . ASP A 1 101 ? -0.015 9.709 8.254 1.00 91.38 101 ASP A N 1
ATOM 827 C CA . ASP A 1 101 ? -1.010 10.189 7.288 1.00 91.38 101 ASP A CA 1
ATOM 828 C C . ASP A 1 101 ? -0.748 11.656 6.875 1.00 91.38 101 ASP A C 1
ATOM 830 O O . ASP A 1 101 ? -1.652 12.431 6.587 1.00 91.38 101 ASP A O 1
ATOM 834 N N . ASP A 1 102 ? 0.497 12.123 6.937 1.00 89.00 102 ASP A N 1
ATOM 835 C CA . ASP A 1 102 ? 0.822 13.539 6.755 1.00 89.00 102 ASP A CA 1
ATOM 836 C C . ASP A 1 102 ? 1.389 13.917 5.382 1.00 89.00 102 ASP A C 1
ATOM 838 O O . ASP A 1 102 ? 1.533 15.117 5.127 1.00 89.00 102 ASP A O 1
ATOM 842 N N . ASN A 1 103 ? 1.639 12.975 4.463 1.00 84.88 103 ASN A N 1
ATOM 843 C CA . ASN A 1 103 ? 2.125 13.338 3.123 1.00 84.88 103 ASN A CA 1
ATOM 844 C C . ASN A 1 103 ? 1.095 14.147 2.332 1.00 84.88 103 ASN A C 1
ATOM 846 O O . ASN A 1 103 ? 1.481 15.013 1.551 1.00 84.88 103 ASN A O 1
ATOM 850 N N . VAL A 1 104 ? -0.207 13.948 2.567 1.00 83.88 104 VAL A N 1
ATOM 851 C CA . VAL A 1 104 ? -1.244 14.761 1.910 1.00 83.88 104 VAL A CA 1
ATOM 852 C C . VAL A 1 104 ? -1.104 16.246 2.249 1.00 83.88 104 VAL A C 1
ATOM 854 O O . VAL A 1 104 ? -1.372 17.095 1.407 1.00 83.88 104 VAL A O 1
ATOM 857 N N . LEU A 1 105 ? -0.632 16.583 3.454 1.00 86.88 105 LEU A N 1
ATOM 858 C CA . LEU A 1 105 ? -0.388 17.975 3.831 1.00 86.88 105 LEU A CA 1
ATOM 859 C C . LEU A 1 105 ? 0.766 18.553 3.018 1.00 86.88 105 LEU A C 1
ATOM 861 O O . LEU A 1 105 ? 0.682 19.690 2.561 1.00 86.88 105 LEU A O 1
ATOM 865 N N . PHE A 1 106 ? 1.821 17.767 2.800 1.00 80.62 106 PHE A N 1
ATOM 866 C CA . PHE A 1 106 ? 2.912 18.190 1.935 1.00 80.62 106 PHE A CA 1
ATOM 867 C C . PHE A 1 106 ? 2.419 18.427 0.508 1.00 80.62 106 PHE A C 1
ATOM 869 O O . PHE A 1 106 ? 2.681 19.496 -0.028 1.00 80.62 106 PHE A O 1
ATOM 876 N N . ASP A 1 107 ? 1.659 17.491 -0.067 1.00 81.06 107 ASP A N 1
ATOM 877 C CA . ASP A 1 107 ? 1.161 17.586 -1.445 1.00 81.06 107 ASP A CA 1
ATOM 878 C C . ASP A 1 107 ? 0.169 18.752 -1.632 1.00 81.06 107 ASP A C 1
ATOM 880 O O . ASP A 1 107 ? 0.234 19.473 -2.627 1.00 81.06 107 ASP A O 1
ATOM 884 N N . VAL A 1 108 ? -0.728 18.985 -0.666 1.00 83.81 108 VAL A N 1
ATOM 885 C CA . VAL A 1 108 ? -1.737 20.063 -0.721 1.00 83.81 108 VAL A CA 1
ATOM 886 C C . VAL A 1 108 ? -1.111 21.442 -0.545 1.00 83.81 108 VAL A C 1
ATOM 888 O O . VAL A 1 108 ? -1.517 22.398 -1.205 1.00 83.81 108 VAL A O 1
ATOM 891 N N . PHE A 1 109 ? -0.139 21.566 0.358 1.00 84.00 109 PHE A N 1
ATOM 892 C CA . PHE A 1 109 ? 0.500 22.845 0.664 1.00 84.00 109 PHE A CA 1
ATOM 893 C C . PHE A 1 109 ? 1.814 23.057 -0.094 1.00 84.00 109 PHE A C 1
ATOM 895 O O . PHE A 1 109 ? 2.482 24.081 0.108 1.00 84.00 109 PHE A O 1
ATOM 902 N N . TYR A 1 110 ? 2.161 22.138 -0.999 1.00 73.50 110 TYR A N 1
ATOM 903 C CA . TYR A 1 110 ? 3.314 22.249 -1.878 1.00 73.50 110 TYR A CA 1
ATOM 904 C C . TYR A 1 110 ? 3.234 23.562 -2.666 1.00 73.50 110 TYR A C 1
ATOM 906 O O . TYR A 1 110 ? 2.298 23.798 -3.427 1.00 73.50 110 TYR A O 1
ATOM 914 N N . GLY A 1 111 ? 4.198 24.460 -2.450 1.00 72.81 111 GLY A N 1
ATOM 915 C CA . GLY A 1 111 ? 4.218 25.776 -3.098 1.00 72.81 111 GLY A CA 1
ATOM 916 C C . GLY A 1 111 ? 3.494 26.903 -2.351 1.00 72.81 111 GLY A C 1
ATOM 917 O O . GLY A 1 111 ? 3.311 27.970 -2.930 1.00 72.81 111 GLY A O 1
ATOM 918 N N . THR A 1 112 ? 3.135 26.724 -1.072 1.00 81.69 112 THR A N 1
ATOM 919 C CA . THR A 1 112 ? 2.642 27.809 -0.194 1.00 81.69 112 THR A CA 1
ATOM 920 C C . THR A 1 112 ? 3.686 28.191 0.873 1.00 81.69 112 THR A C 1
ATOM 922 O O . THR A 1 112 ? 3.632 27.713 2.007 1.00 81.69 112 THR A O 1
ATOM 925 N N . PRO A 1 113 ? 4.662 29.077 0.565 1.00 71.69 113 PRO A N 1
ATOM 926 C CA . PRO A 1 113 ? 5.837 29.300 1.419 1.00 71.69 113 PRO A CA 1
ATOM 927 C C . PRO A 1 113 ? 5.491 29.802 2.825 1.00 71.69 113 PRO A C 1
ATOM 929 O O . PRO A 1 113 ? 6.194 29.500 3.783 1.00 71.69 113 PRO A O 1
ATOM 932 N N . TYR A 1 114 ? 4.387 30.540 2.963 1.00 69.62 114 TYR A N 1
ATOM 933 C CA . TYR A 1 114 ? 3.949 31.134 4.230 1.00 69.62 114 TYR A CA 1
ATOM 934 C C . TYR A 1 114 ? 3.428 30.117 5.252 1.00 69.62 114 TYR A C 1
ATOM 936 O O . TYR A 1 114 ? 3.362 30.427 6.439 1.00 69.62 114 TYR A O 1
ATOM 944 N N . LEU A 1 115 ? 3.046 28.917 4.807 1.00 71.81 115 LEU A N 1
ATOM 945 C CA . LEU A 1 115 ? 2.577 27.848 5.690 1.00 71.81 115 LEU A CA 1
ATOM 946 C C . LEU A 1 115 ? 3.711 26.905 6.114 1.00 71.81 115 LEU A C 1
ATOM 948 O O . LEU A 1 115 ? 3.558 26.161 7.088 1.00 71.81 115 LEU A O 1
ATOM 952 N N . TYR A 1 116 ? 4.865 26.971 5.443 1.00 75.19 116 TYR A N 1
ATOM 953 C CA . TYR A 1 116 ? 6.035 26.170 5.786 1.00 75.19 116 TYR A CA 1
ATOM 954 C C . TYR A 1 116 ? 6.636 26.588 7.138 1.00 75.19 116 TYR A C 1
ATOM 956 O O . TYR A 1 116 ? 6.731 27.766 7.480 1.00 75.19 116 TYR A O 1
ATOM 964 N N . GLY A 1 117 ? 7.051 25.595 7.930 1.00 82.94 117 GLY A N 1
ATOM 965 C CA . GLY A 1 117 ? 7.630 25.785 9.262 1.00 82.94 117 GLY A CA 1
ATOM 966 C C . GLY A 1 117 ? 6.726 25.261 10.379 1.00 82.94 117 GLY A C 1
ATOM 967 O O . GLY A 1 117 ? 6.212 24.146 10.307 1.00 82.94 117 GLY A O 1
ATOM 968 N N . LYS A 1 118 ? 6.545 26.051 11.447 1.00 86.56 118 LYS A N 1
ATOM 969 C CA . LYS A 1 118 ? 5.832 25.611 12.664 1.00 86.56 118 LYS A CA 1
ATOM 970 C C . LYS A 1 118 ? 4.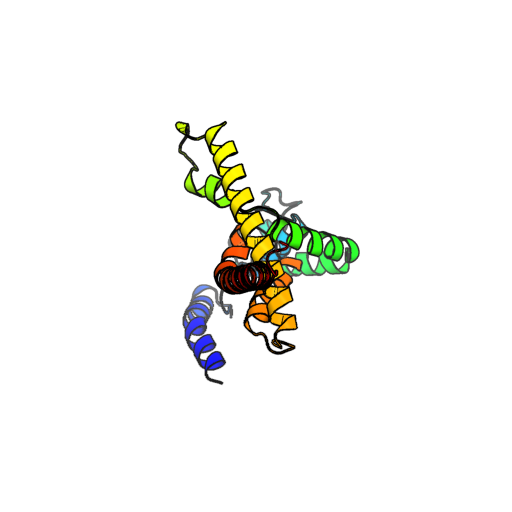368 25.238 12.411 1.00 86.56 118 LYS A C 1
ATOM 972 O O . LYS A 1 118 ? 3.869 24.332 13.068 1.00 86.56 118 LYS A O 1
ATOM 977 N N . ILE A 1 119 ? 3.695 25.912 11.475 1.00 88.31 119 ILE A N 1
ATOM 978 C CA . ILE A 1 119 ? 2.285 25.643 11.156 1.00 88.31 119 ILE A CA 1
ATOM 979 C C . ILE A 1 119 ? 2.141 24.256 10.527 1.00 88.31 119 ILE A C 1
ATOM 981 O O . ILE A 1 119 ? 1.367 23.459 11.048 1.00 88.31 119 ILE A O 1
ATOM 985 N N . MET A 1 120 ? 2.923 23.932 9.488 1.00 88.00 120 MET A N 1
ATOM 986 C CA . MET A 1 120 ? 2.922 22.580 8.911 1.00 88.00 120 MET A CA 1
ATOM 987 C C . MET A 1 120 ? 3.227 21.510 9.955 1.00 88.00 120 MET A C 1
ATOM 989 O O . MET A 1 120 ? 2.521 20.513 10.016 1.00 88.00 120 MET A O 1
ATOM 993 N N . LEU A 1 121 ? 4.205 21.741 10.836 1.00 88.62 121 LEU A N 1
ATOM 994 C CA . LEU A 1 121 ? 4.515 20.794 11.905 1.00 88.62 121 LEU A CA 1
ATOM 995 C C . LEU A 1 121 ? 3.304 20.540 12.822 1.00 88.62 121 LEU A C 1
ATOM 997 O O . LEU A 1 121 ? 3.000 19.390 13.134 1.00 88.62 121 LEU A O 1
ATOM 1001 N N . ILE A 1 122 ? 2.595 21.597 13.235 1.00 91.69 122 ILE A N 1
ATOM 1002 C CA . ILE A 1 122 ? 1.380 21.485 14.057 1.00 91.69 122 ILE A CA 1
ATOM 1003 C C . ILE A 1 122 ? 0.284 20.733 13.299 1.00 91.69 122 ILE A C 1
ATOM 1005 O O . ILE A 1 122 ? -0.336 19.839 13.871 1.00 91.69 122 ILE A O 1
ATOM 1009 N N . LEU A 1 123 ? 0.059 21.062 12.025 1.00 91.44 123 LEU A N 1
ATOM 1010 C CA . LEU A 1 123 ? -0.940 20.388 11.196 1.00 91.44 123 LEU A CA 1
ATOM 1011 C C . LEU A 1 123 ? -0.617 18.902 11.023 1.00 91.44 123 LEU A C 1
ATOM 1013 O O . LEU A 1 123 ? -1.509 18.080 11.203 1.00 91.44 123 LEU A O 1
ATOM 1017 N N . SER A 1 124 ? 0.644 18.541 10.775 1.00 91.81 124 SER A N 1
ATOM 1018 C CA . SER A 1 124 ? 1.088 17.146 10.696 1.00 91.81 124 SER A CA 1
ATOM 1019 C C . SER A 1 124 ? 0.873 16.403 12.012 1.00 91.81 124 SER A C 1
ATOM 1021 O O . SER A 1 124 ? 0.373 15.279 12.007 1.00 91.81 124 SER A O 1
ATOM 1023 N N . TYR A 1 125 ? 1.191 17.020 13.156 1.00 94.00 125 TYR A N 1
ATOM 1024 C CA . TYR A 1 125 ? 0.932 16.403 14.460 1.00 94.00 125 TYR A CA 1
ATOM 1025 C C . TYR A 1 125 ? -0.559 16.220 14.734 1.00 94.00 125 TYR A C 1
ATOM 1027 O O . TYR A 1 125 ? -0.957 15.152 15.195 1.00 94.00 125 TYR A O 1
ATOM 1035 N N . LEU A 1 126 ? -1.381 17.231 14.444 1.00 94.62 126 LEU A N 1
ATOM 1036 C CA . LEU A 1 126 ? -2.830 17.140 14.601 1.00 94.62 126 LEU A CA 1
ATOM 1037 C C . LEU A 1 126 ? -3.410 16.059 13.687 1.00 94.62 126 LEU A C 1
ATOM 1039 O O . LEU A 1 126 ? -4.190 15.235 14.159 1.00 94.62 126 LEU A O 1
ATOM 1043 N N . ASN A 1 127 ? -2.994 16.015 12.420 1.00 94.50 127 ASN A N 1
ATOM 1044 C CA . ASN A 1 127 ? -3.458 15.015 11.466 1.00 94.50 127 ASN A CA 1
ATOM 1045 C C . ASN A 1 127 ? -3.117 13.595 11.933 1.00 94.50 127 ASN A C 1
ATOM 1047 O O . ASN A 1 127 ? -4.012 12.770 12.105 1.00 94.50 127 ASN A O 1
ATOM 1051 N N . ASN A 1 128 ? -1.844 13.345 12.258 1.00 95.19 128 ASN A N 1
ATOM 1052 C CA . ASN A 1 128 ? -1.405 12.044 12.762 1.00 95.19 128 ASN A CA 1
ATOM 1053 C C . ASN A 1 128 ? -2.104 11.677 14.080 1.00 95.19 128 ASN A C 1
ATOM 1055 O O . ASN A 1 128 ? -2.459 10.520 14.281 1.00 95.19 128 ASN A O 1
ATOM 1059 N N . PHE A 1 129 ? -2.365 12.645 14.967 1.00 96.38 129 PHE A N 1
ATOM 1060 C CA . PHE A 1 129 ? -3.125 12.401 16.193 1.00 96.38 129 PHE A CA 1
ATOM 1061 C C . PHE A 1 129 ? -4.550 11.913 15.898 1.00 96.38 129 PHE A C 1
ATOM 1063 O O . PHE A 1 129 ? -4.957 10.876 16.426 1.00 96.38 129 PHE A O 1
ATOM 1070 N N . TYR A 1 130 ? -5.297 12.611 15.034 1.00 96.00 130 TYR A N 1
ATOM 1071 C CA . TYR A 1 130 ? -6.643 12.182 14.640 1.00 96.00 130 TYR A CA 1
ATOM 1072 C C . TYR A 1 130 ? -6.624 10.821 13.948 1.00 96.00 130 TYR A C 1
ATOM 1074 O O . TYR A 1 130 ? -7.456 9.968 14.260 1.00 96.00 130 TYR A O 1
ATOM 1082 N N . TYR A 1 131 ? -5.646 10.593 13.074 1.00 96.44 131 TYR A N 1
ATOM 1083 C CA . TYR A 1 131 ? -5.441 9.315 12.412 1.00 96.44 131 TYR A CA 1
ATOM 1084 C C . TYR A 1 131 ? -5.171 8.179 13.417 1.00 96.44 131 TYR A C 1
ATOM 1086 O O . TYR A 1 131 ? -5.819 7.135 13.356 1.00 96.44 131 TYR A O 1
ATOM 1094 N N . TYR A 1 132 ? -4.311 8.367 14.422 1.00 97.44 132 TYR A N 1
ATOM 1095 C CA . TYR A 1 132 ? -4.069 7.334 15.438 1.00 97.44 132 TYR A CA 1
ATOM 1096 C C . TYR A 1 132 ? -5.287 7.069 16.322 1.00 97.44 132 TYR A C 1
ATOM 1098 O O . TYR A 1 132 ? -5.568 5.913 16.648 1.00 97.44 132 TYR A O 1
ATOM 1106 N N . VAL A 1 133 ? -6.041 8.110 16.689 1.00 97.50 133 VAL A N 1
ATOM 1107 C CA . VAL A 1 133 ? -7.315 7.948 17.405 1.00 97.50 133 VAL A CA 1
ATOM 1108 C C . VAL A 1 133 ? -8.301 7.149 16.550 1.00 97.50 133 VAL A C 1
ATOM 1110 O O . VAL A 1 133 ? -8.920 6.204 17.046 1.00 97.50 133 VAL A O 1
ATOM 1113 N N . PHE A 1 134 ? -8.407 7.468 15.259 1.00 97.81 134 PHE A N 1
ATOM 1114 C CA . PHE A 1 134 ? -9.219 6.727 14.296 1.00 97.81 134 PHE A CA 1
ATOM 1115 C C . PHE A 1 134 ? -8.798 5.251 14.233 1.00 97.81 134 PHE A C 1
ATOM 1117 O O . PHE A 1 134 ? -9.629 4.364 14.433 1.00 97.81 134 PHE A O 1
ATOM 1124 N N . MET A 1 135 ? -7.506 4.965 14.064 1.00 97.81 135 MET A N 1
ATOM 1125 C CA . MET A 1 135 ? -6.984 3.597 14.000 1.00 97.81 135 MET A CA 1
ATOM 1126 C C . MET A 1 135 ? -7.221 2.816 15.297 1.00 97.81 135 MET A C 1
ATOM 1128 O O . MET A 1 135 ? -7.603 1.644 15.249 1.00 97.81 135 MET A O 1
ATOM 1132 N N . LEU A 1 136 ? -7.089 3.458 16.461 1.00 97.38 136 LEU A N 1
ATOM 1133 C CA . LEU A 1 136 ? -7.407 2.847 17.752 1.00 97.38 136 LEU A CA 1
ATOM 1134 C C . LEU A 1 136 ? -8.873 2.390 17.809 1.00 97.38 136 LEU A C 1
ATOM 1136 O O . LEU A 1 136 ? -9.154 1.245 18.179 1.00 97.38 136 LEU A O 1
ATOM 1140 N N . PHE A 1 137 ? -9.817 3.249 17.411 1.00 98.00 137 PHE A N 1
ATOM 1141 C CA . PHE A 1 137 ? -11.233 2.880 17.362 1.00 98.00 137 PHE A CA 1
ATOM 1142 C C . PHE A 1 137 ? -11.530 1.818 16.300 1.00 98.00 137 PHE A C 1
ATOM 1144 O O . PHE A 1 137 ? -12.355 0.939 16.556 1.00 98.00 137 PHE A O 1
ATOM 1151 N N . ALA A 1 138 ? -10.843 1.839 15.155 1.00 97.56 138 ALA A N 1
ATOM 1152 C CA . ALA A 1 138 ? -10.976 0.812 14.126 1.00 97.56 138 ALA A CA 1
ATOM 1153 C C . ALA A 1 138 ? -10.545 -0.566 14.658 1.00 97.56 138 ALA A C 1
ATOM 1155 O O . ALA A 1 138 ? -11.290 -1.537 14.531 1.00 97.56 138 ALA A O 1
ATOM 1156 N N . ILE A 1 139 ? -9.396 -0.654 15.339 1.00 96.56 139 ILE A N 1
ATOM 1157 C CA . ILE A 1 139 ? -8.897 -1.896 15.957 1.00 96.56 139 ILE A CA 1
ATOM 1158 C C . ILE A 1 139 ? -9.881 -2.414 17.014 1.00 96.56 139 ILE A C 1
ATOM 1160 O O . ILE A 1 139 ? -10.228 -3.601 17.022 1.00 96.56 139 ILE A O 1
ATOM 1164 N N . LEU A 1 140 ? -10.384 -1.529 17.884 1.00 96.50 140 LEU A N 1
ATOM 1165 C CA . LEU A 1 140 ? -11.420 -1.877 18.861 1.00 96.50 140 LEU A CA 1
ATOM 1166 C C . LEU A 1 140 ? -12.689 -2.395 18.173 1.00 96.50 140 LEU A C 1
ATOM 1168 O O . LEU A 1 140 ? -13.277 -3.381 18.623 1.00 96.50 140 LEU A O 1
ATOM 1172 N N . GLY A 1 141 ? -13.084 -1.760 17.072 1.00 95.75 141 GLY A N 1
ATOM 1173 C CA . GLY A 1 141 ? -14.200 -2.157 16.229 1.00 95.75 141 GLY A CA 1
ATOM 1174 C C . GLY A 1 141 ? -14.046 -3.547 15.634 1.00 95.75 141 GLY A C 1
ATOM 1175 O O . GLY A 1 141 ? -14.941 -4.373 15.785 1.00 95.75 141 GLY A O 1
ATOM 1176 N N . ILE A 1 142 ? -12.895 -3.840 15.025 1.00 94.88 142 ILE A N 1
ATOM 1177 C CA . ILE A 1 142 ? -12.569 -5.160 14.464 1.00 94.88 142 ILE A CA 1
ATOM 1178 C C . ILE A 1 142 ? -12.632 -6.230 15.560 1.00 94.88 142 ILE A C 1
ATOM 1180 O O . ILE A 1 142 ? -13.260 -7.278 15.382 1.00 94.88 142 ILE A O 1
ATOM 1184 N N . TRP A 1 143 ? -12.034 -5.962 16.724 1.00 93.88 143 TRP A N 1
ATOM 1185 C CA . TRP A 1 143 ? -12.061 -6.886 17.858 1.00 93.88 143 TRP A CA 1
ATOM 1186 C C . TRP A 1 143 ? -13.486 -7.155 18.361 1.00 93.88 143 TRP A C 1
ATOM 1188 O O . TRP A 1 143 ? -13.851 -8.300 18.643 1.00 93.88 143 TRP A O 1
ATOM 1198 N N . LYS A 1 144 ? -14.319 -6.112 18.454 1.00 93.69 144 LYS A N 1
ATOM 1199 C CA . LYS A 1 144 ? -15.716 -6.228 18.888 1.00 93.69 144 LYS A CA 1
ATOM 1200 C C . LYS A 1 144 ? -16.601 -6.907 17.856 1.00 93.69 144 LYS A C 1
ATOM 1202 O O . LYS A 1 144 ? -17.384 -7.766 18.248 1.00 93.69 144 LYS A O 1
ATOM 1207 N N . ALA A 1 145 ? -16.431 -6.599 16.574 1.00 91.56 145 ALA A N 1
ATOM 1208 C CA . ALA A 1 145 ? -17.136 -7.266 15.487 1.00 91.56 145 ALA A CA 1
ATOM 1209 C C . ALA A 1 145 ? -16.902 -8.782 15.543 1.00 91.56 145 ALA A C 1
ATOM 1211 O O . ALA A 1 145 ? -17.861 -9.550 15.516 1.00 91.56 145 ALA A O 1
ATOM 1212 N N . ARG A 1 146 ? -15.654 -9.227 15.754 1.00 88.19 146 ARG A N 1
ATOM 1213 C CA . ARG A 1 146 ? -15.363 -10.656 15.965 1.00 88.19 146 ARG A CA 1
ATOM 1214 C C . ARG A 1 146 ? -16.154 -11.223 17.147 1.00 88.19 146 ARG A C 1
ATOM 1216 O O . ARG A 1 146 ? -16.871 -12.201 16.985 1.00 88.19 146 ARG A O 1
ATOM 1223 N N . LYS A 1 147 ? -16.122 -10.564 18.312 1.00 87.06 147 LYS A N 1
ATOM 1224 C CA . LYS A 1 147 ? -16.881 -11.009 19.499 1.00 87.06 147 LYS A CA 1
ATOM 1225 C C . LYS A 1 147 ? -18.402 -11.021 19.316 1.00 87.06 147 LYS A C 1
ATOM 1227 O O . LYS A 1 147 ? -19.074 -11.767 20.017 1.00 87.06 147 LYS A O 1
ATOM 1232 N N . TRP A 1 148 ? -18.947 -10.209 18.415 1.00 86.62 148 TRP A N 1
ATOM 1233 C CA . TRP A 1 148 ? -20.382 -10.153 18.114 1.00 86.62 148 TRP A CA 1
ATOM 1234 C C . TRP A 1 148 ? -20.841 -11.175 17.073 1.00 86.62 148 TRP A C 1
ATOM 1236 O O . TRP A 1 148 ? -21.987 -11.121 16.643 1.00 86.62 148 TRP A O 1
ATOM 1246 N N . GLY A 1 149 ? -19.983 -12.119 16.682 1.00 80.62 149 GLY A N 1
ATOM 1247 C CA . GLY A 1 149 ? -20.387 -13.212 15.802 1.00 80.62 149 GLY A CA 1
ATOM 1248 C C . GLY A 1 149 ? -20.033 -13.009 14.332 1.00 80.62 149 GLY A C 1
ATOM 1249 O O . GLY A 1 149 ? -20.316 -13.901 13.542 1.00 80.62 149 GLY A O 1
ATOM 1250 N N . PHE A 1 150 ? -19.349 -11.920 13.955 1.00 76.75 150 PHE A N 1
ATOM 1251 C CA . PHE A 1 150 ? -18.813 -11.735 12.597 1.00 76.75 150 PHE A CA 1
ATOM 1252 C C . PHE A 1 150 ? -17.554 -12.601 12.359 1.00 76.75 150 PHE A C 1
ATOM 1254 O O . PHE A 1 150 ? -16.492 -12.097 11.985 1.00 76.75 150 PHE A O 1
ATOM 1261 N N . HIS A 1 151 ? -17.642 -13.905 12.632 1.00 67.94 151 HIS A N 1
ATOM 1262 C CA . HIS A 1 151 ? -16.552 -14.861 12.442 1.00 67.94 151 HIS A CA 1
ATOM 1263 C C . HIS A 1 151 ? -16.500 -15.330 10.981 1.00 67.94 151 HIS A C 1
ATOM 1265 O O . HIS A 1 151 ? -17.514 -15.712 10.410 1.00 67.94 151 HIS A O 1
ATOM 1271 N N . GLY A 1 152 ? -15.306 -15.322 10.381 1.00 63.66 152 GLY A N 1
ATOM 1272 C CA . GLY A 1 152 ? -14.990 -16.104 9.176 1.00 63.66 152 GLY A CA 1
ATOM 1273 C C . GLY A 1 152 ? -15.636 -15.691 7.847 1.00 63.66 152 GLY A C 1
ATOM 1274 O O . GLY A 1 152 ? -15.327 -16.314 6.841 1.00 63.66 152 GLY A O 1
ATOM 1275 N N . GLN A 1 153 ? -16.500 -14.673 7.807 1.00 68.12 153 GLN A N 1
ATOM 1276 C CA . GLN A 1 153 ? -17.111 -14.162 6.569 1.00 68.12 153 GLN A CA 1
ATOM 1277 C C . GLN A 1 153 ? -17.279 -12.642 6.624 1.00 68.12 153 GLN A C 1
ATOM 1279 O O . GLN A 1 153 ? -18.375 -12.108 6.477 1.00 68.12 153 GLN A O 1
ATOM 1284 N N . ASN A 1 154 ? -16.188 -11.925 6.895 1.00 86.38 154 ASN A N 1
ATOM 1285 C CA . ASN A 1 154 ? -16.212 -10.468 6.869 1.00 86.38 154 ASN A CA 1
ATOM 1286 C C . ASN A 1 154 ? -15.525 -9.954 5.591 1.00 86.38 154 ASN A C 1
ATOM 1288 O O . ASN A 1 154 ? -14.317 -9.705 5.629 1.00 86.38 154 ASN A O 1
ATOM 1292 N N . PRO A 1 155 ? -16.258 -9.797 4.467 1.00 88.56 155 PRO A N 1
ATOM 1293 C CA . PRO A 1 155 ? -15.676 -9.343 3.202 1.00 88.56 155 PRO A CA 1
ATOM 1294 C C . PRO A 1 155 ? -15.003 -7.972 3.324 1.00 88.56 155 PRO A C 1
ATOM 1296 O O . PRO A 1 155 ? -14.034 -7.704 2.621 1.00 88.56 155 PRO A O 1
ATOM 1299 N N . LEU A 1 156 ? -15.452 -7.137 4.266 1.00 91.62 156 LEU A N 1
ATOM 1300 C CA . LEU A 1 156 ? -14.834 -5.848 4.556 1.00 91.62 156 LEU A CA 1
ATOM 1301 C C . LEU A 1 156 ? -13.426 -6.019 5.142 1.00 91.62 156 LEU A C 1
ATOM 1303 O O . LEU A 1 156 ? -12.485 -5.365 4.701 1.00 91.62 156 LEU A O 1
ATOM 1307 N N . LEU A 1 157 ? -13.247 -6.947 6.086 1.00 92.25 157 LEU A N 1
ATOM 1308 C CA . LEU A 1 157 ? -11.919 -7.233 6.628 1.00 92.25 157 LEU A CA 1
ATOM 1309 C C . LEU A 1 157 ? -11.014 -7.866 5.569 1.00 92.25 157 LEU A C 1
ATOM 1311 O O . LEU A 1 157 ? -9.832 -7.541 5.520 1.00 92.25 157 LEU A O 1
ATOM 1315 N N . TYR A 1 158 ? -11.555 -8.740 4.715 1.00 93.12 158 TYR A N 1
ATOM 1316 C CA . TYR A 1 158 ? -10.788 -9.322 3.612 1.00 93.12 158 TYR A CA 1
ATOM 1317 C C . TYR A 1 158 ? -10.328 -8.274 2.616 1.00 93.12 158 TYR A C 1
ATOM 1319 O O . TYR A 1 158 ? -9.192 -8.353 2.169 1.00 93.12 158 TYR A O 1
ATOM 1327 N N . TYR A 1 159 ? -11.154 -7.270 2.326 1.00 94.31 159 TYR A N 1
ATOM 1328 C CA . TYR A 1 159 ? -10.745 -6.141 1.503 1.00 94.31 159 TYR A CA 1
ATOM 1329 C C . TYR A 1 159 ? -9.557 -5.391 2.119 1.00 94.31 159 TYR A C 1
ATOM 1331 O O . TYR A 1 159 ? -8.571 -5.157 1.425 1.00 94.31 159 TYR A O 1
ATOM 1339 N N . VAL A 1 160 ? -9.602 -5.069 3.419 1.00 96.06 160 VAL A N 1
ATOM 1340 C CA . VAL A 1 160 ? -8.480 -4.399 4.103 1.00 96.06 160 VAL A CA 1
ATOM 1341 C C . VAL A 1 160 ? -7.228 -5.274 4.064 1.00 96.06 160 VAL A C 1
ATOM 1343 O O . VAL A 1 160 ? -6.196 -4.832 3.580 1.00 96.06 160 VAL A O 1
ATOM 1346 N N . VAL A 1 161 ? -7.331 -6.535 4.492 1.00 95.31 161 VAL A N 1
ATOM 1347 C CA . VAL A 1 161 ? -6.192 -7.465 4.529 1.00 95.31 161 VAL A CA 1
ATOM 1348 C C . VAL A 1 161 ? -5.596 -7.670 3.140 1.00 95.31 161 VAL A C 1
ATOM 1350 O O . VAL A 1 161 ? -4.383 -7.603 2.995 1.00 95.31 161 VAL A O 1
ATOM 1353 N N . TYR A 1 162 ? -6.425 -7.884 2.117 1.00 95.31 162 TYR A N 1
ATOM 1354 C CA . TYR A 1 162 ? -5.966 -8.032 0.739 1.00 95.31 162 TYR A CA 1
ATOM 1355 C C . TYR A 1 162 ? -5.145 -6.817 0.305 1.00 95.31 162 TYR A C 1
ATOM 1357 O O . TYR A 1 162 ? -4.003 -6.984 -0.109 1.00 95.31 162 TYR A O 1
ATOM 1365 N N . ASN A 1 163 ? -5.677 -5.604 0.478 1.00 95.69 163 ASN A N 1
ATOM 1366 C CA . ASN A 1 163 ? -4.962 -4.387 0.100 1.00 95.69 163 ASN A CA 1
ATOM 1367 C C . ASN A 1 163 ? -3.669 -4.201 0.909 1.00 95.69 163 ASN A C 1
ATOM 1369 O O . ASN A 1 163 ? -2.661 -3.822 0.326 1.00 95.69 163 ASN A O 1
ATOM 1373 N N . THR A 1 164 ? -3.642 -4.537 2.205 1.00 96.88 164 THR A N 1
ATOM 1374 C CA . THR A 1 164 ? -2.401 -4.537 3.001 1.00 96.88 164 THR A CA 1
ATOM 1375 C C . THR A 1 164 ? -1.361 -5.510 2.443 1.00 96.88 164 THR A C 1
ATOM 1377 O O . THR A 1 164 ? -0.203 -5.139 2.268 1.00 96.88 164 THR A O 1
ATOM 1380 N N . LEU A 1 165 ? -1.759 -6.756 2.153 1.00 96.44 165 LEU A N 1
ATOM 1381 C CA . LEU A 1 165 ? -0.847 -7.817 1.716 1.00 96.44 165 LEU A CA 1
ATOM 1382 C C . LEU A 1 165 ? -0.149 -7.475 0.396 1.00 96.44 165 LEU A C 1
ATOM 1384 O O . LEU A 1 165 ? 1.010 -7.835 0.214 1.00 96.44 165 LEU A O 1
ATOM 1388 N N . ILE A 1 166 ? -0.820 -6.752 -0.502 1.00 95.06 166 ILE A N 1
ATOM 1389 C CA . ILE A 1 166 ? -0.244 -6.320 -1.782 1.00 95.06 166 ILE A CA 1
ATOM 1390 C C . ILE A 1 166 ? 1.012 -5.459 -1.550 1.00 95.06 166 ILE A C 1
ATOM 1392 O O . ILE A 1 166 ? 2.033 -5.668 -2.201 1.00 95.06 166 ILE A O 1
ATOM 1396 N N . PHE A 1 167 ? 1.007 -4.576 -0.547 1.00 95.50 167 PHE A N 1
ATOM 1397 C CA . PHE A 1 167 ? 2.167 -3.739 -0.197 1.00 95.50 167 PHE A CA 1
ATOM 1398 C C . PHE A 1 167 ? 3.319 -4.496 0.469 1.00 95.50 167 PHE A C 1
ATOM 1400 O O . PHE A 1 167 ? 4.306 -3.887 0.856 1.00 95.50 167 PHE A O 1
ATOM 1407 N N . PHE A 1 168 ? 3.241 -5.823 0.589 1.00 95.88 168 PHE A N 1
ATOM 1408 C CA . PHE A 1 168 ? 4.412 -6.616 0.955 1.00 95.88 168 PHE A CA 1
ATOM 1409 C C . PHE A 1 168 ? 5.490 -6.554 -0.142 1.00 95.88 168 PHE A C 1
ATOM 1411 O O . PHE A 1 168 ? 6.687 -6.521 0.145 1.00 95.88 168 PHE A O 1
ATOM 1418 N N . VAL A 1 169 ? 5.073 -6.505 -1.412 1.00 94.44 169 VAL A N 1
ATOM 1419 C CA . VAL A 1 169 ? 5.994 -6.482 -2.559 1.00 94.44 169 VAL A CA 1
ATOM 1420 C C . VAL A 1 169 ? 6.202 -5.069 -3.102 1.00 94.44 169 VAL A C 1
ATOM 1422 O O . VAL A 1 169 ? 7.342 -4.676 -3.334 1.00 94.44 169 VAL A O 1
ATOM 1425 N N . PHE A 1 170 ? 5.146 -4.262 -3.202 1.00 94.00 170 PHE A N 1
ATOM 1426 C CA . PHE A 1 170 ? 5.227 -2.886 -3.707 1.00 94.00 170 PHE A CA 1
ATOM 1427 C C . PHE A 1 170 ? 5.731 -1.887 -2.654 1.00 94.00 170 PHE A C 1
ATOM 1429 O O . PHE A 1 170 ? 5.570 -2.114 -1.459 1.00 94.00 170 PHE A O 1
ATOM 1436 N N . THR A 1 171 ? 6.309 -0.761 -3.087 1.00 92.75 171 THR A N 1
ATOM 1437 C CA . THR A 1 171 ? 6.622 0.363 -2.178 1.00 92.75 171 THR A CA 1
ATOM 1438 C C . THR A 1 171 ? 5.350 0.891 -1.501 1.00 92.75 171 THR A C 1
ATOM 1440 O O . THR A 1 171 ? 4.294 0.980 -2.135 1.00 92.75 171 THR A O 1
ATOM 1443 N N . ALA A 1 172 ? 5.431 1.238 -0.215 1.00 93.00 172 ALA A N 1
ATOM 1444 C CA . ALA A 1 172 ? 4.290 1.719 0.555 1.00 93.00 172 ALA A CA 1
ATOM 1445 C C . ALA A 1 172 ? 4.330 3.238 0.760 1.00 93.00 172 ALA A C 1
ATOM 1447 O O . ALA A 1 172 ? 5.335 3.820 1.154 1.00 93.00 172 ALA A O 1
ATOM 1448 N N . TRP A 1 173 ? 3.202 3.900 0.536 1.00 89.56 173 TRP A N 1
ATOM 1449 C CA . TRP A 1 173 ? 2.986 5.292 0.924 1.00 89.56 173 TRP A CA 1
ATOM 1450 C C . TRP A 1 173 ? 1.788 5.329 1.857 1.00 89.56 173 TRP A C 1
ATOM 1452 O O . TRP A 1 173 ? 0.870 4.524 1.702 1.00 89.56 173 TRP A O 1
ATOM 1462 N N . ASP A 1 174 ? 1.763 6.285 2.774 1.00 88.56 174 ASP A N 1
ATOM 1463 C CA . ASP A 1 174 ? 0.602 6.546 3.625 1.00 88.56 174 ASP A CA 1
ATOM 1464 C C . ASP A 1 174 ? -0.689 6.692 2.801 1.00 88.56 174 ASP A C 1
ATOM 1466 O O . ASP A 1 174 ? -1.652 5.972 3.028 1.00 88.56 174 ASP A O 1
ATOM 1470 N N . ARG A 1 175 ? -0.702 7.478 1.722 1.00 89.88 175 ARG A N 1
ATOM 1471 C CA . ARG A 1 175 ? -1.908 7.635 0.884 1.00 89.88 175 ARG A CA 1
ATOM 1472 C C . ARG A 1 175 ? -2.446 6.331 0.281 1.00 89.88 175 ARG A C 1
ATOM 1474 O O . ARG A 1 175 ? -3.603 6.271 -0.133 1.00 89.88 175 ARG A O 1
ATOM 1481 N N . PHE A 1 176 ? -1.641 5.270 0.208 1.00 92.56 176 PHE A N 1
ATOM 1482 C CA . PHE A 1 176 ? -2.098 3.991 -0.329 1.00 92.56 176 PHE A CA 1
ATOM 1483 C C . PHE A 1 176 ? -3.059 3.248 0.601 1.00 92.56 176 PHE A C 1
ATOM 1485 O O . PHE A 1 176 ? -3.754 2.341 0.141 1.00 92.56 176 PHE A O 1
ATOM 1492 N N . HIS A 1 177 ? -3.189 3.65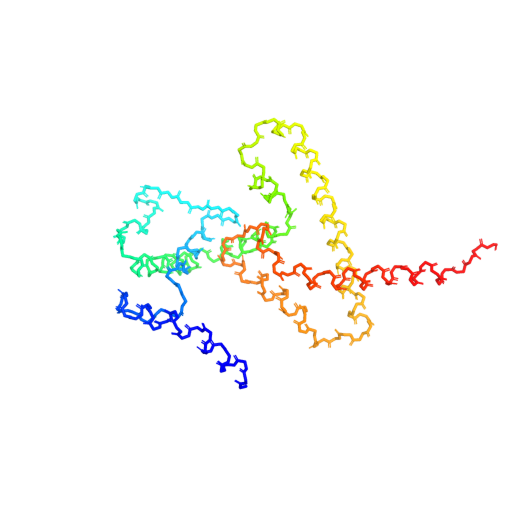4 1.869 1.00 94.44 177 HIS A N 1
ATOM 1493 C CA . HIS A 1 177 ? -4.242 3.122 2.729 1.00 94.44 177 HIS A CA 1
ATOM 1494 C C . HIS A 1 177 ? -5.611 3.794 2.528 1.00 94.44 177 HIS A C 1
ATOM 1496 O O . HIS A 1 177 ? -6.611 3.296 3.047 1.00 94.44 177 HIS A O 1
ATOM 1502 N N . TYR A 1 178 ? -5.710 4.871 1.739 1.00 93.50 178 TYR A N 1
ATOM 1503 C CA . TYR A 1 178 ? -6.953 5.642 1.571 1.00 93.50 178 TYR A CA 1
ATOM 1504 C C . TYR A 1 178 ? -8.137 4.840 1.025 1.00 93.50 178 TYR A C 1
ATOM 1506 O O . TYR A 1 178 ? -9.235 4.992 1.566 1.00 93.50 178 TYR A O 1
ATOM 1514 N N . PRO A 1 179 ? -7.967 3.920 0.054 1.00 94.69 179 PRO A N 1
ATOM 1515 C CA . PRO A 1 179 ? -9.064 3.056 -0.382 1.00 94.69 179 PRO A CA 1
ATOM 1516 C C . PRO A 1 179 ? -9.647 2.192 0.750 1.00 94.69 179 PRO A C 1
ATOM 1518 O O . PRO A 1 179 ? -10.826 1.844 0.724 1.00 94.69 179 PRO A O 1
ATOM 1521 N N . MET A 1 180 ? -8.851 1.878 1.779 1.00 96.56 180 MET A N 1
ATOM 1522 C CA . MET A 1 180 ? -9.281 1.098 2.946 1.00 96.56 180 MET A CA 1
ATOM 1523 C C . MET A 1 180 ? -9.979 1.942 4.021 1.00 96.56 180 MET A C 1
ATOM 1525 O O . MET A 1 180 ? -10.716 1.386 4.840 1.00 96.56 180 MET A O 1
ATOM 1529 N N . MET A 1 181 ? -9.802 3.267 4.021 1.00 95.94 181 MET A N 1
ATOM 1530 C CA . MET A 1 181 ? -10.322 4.159 5.066 1.00 95.94 181 MET A CA 1
ATOM 1531 C C . MET A 1 181 ? -11.848 4.108 5.240 1.00 95.94 181 MET A C 1
ATOM 1533 O O . MET A 1 181 ? -12.288 4.040 6.389 1.00 95.94 181 MET A O 1
ATOM 1537 N N . PRO A 1 182 ? -12.687 4.053 4.182 1.00 97.19 182 PRO A N 1
ATOM 1538 C CA . PRO A 1 182 ? -14.138 3.922 4.352 1.00 97.19 182 PRO A CA 1
ATOM 1539 C C . PRO A 1 182 ? -14.539 2.643 5.095 1.00 97.19 182 PRO A C 1
ATOM 1541 O O . PRO A 1 182 ? -15.436 2.654 5.937 1.00 97.19 182 PRO A O 1
ATOM 1544 N N . VAL A 1 183 ? -13.842 1.536 4.832 1.00 96.44 183 VAL A N 1
ATOM 1545 C CA . VAL A 1 183 ? -14.077 0.270 5.530 1.00 96.44 183 VAL A CA 1
ATOM 1546 C C . VAL A 1 183 ? -13.614 0.354 6.984 1.00 96.44 183 VAL A C 1
ATOM 1548 O O . VAL A 1 183 ? -14.329 -0.077 7.891 1.00 96.44 183 VAL A O 1
ATOM 1551 N N . LEU A 1 184 ? -12.448 0.953 7.233 1.00 96.94 184 LEU A N 1
ATOM 1552 C CA . LEU A 1 184 ? -11.963 1.204 8.590 1.00 96.94 184 LEU A CA 1
ATOM 1553 C C . LEU A 1 184 ? -12.921 2.115 9.373 1.00 96.94 184 LEU A C 1
ATOM 1555 O O . LEU A 1 184 ? -13.155 1.859 10.551 1.00 96.94 184 LEU A O 1
ATOM 1559 N N . ALA A 1 185 ? -13.563 3.090 8.724 1.00 97.75 185 ALA A N 1
ATOM 1560 C CA . ALA A 1 185 ? -14.551 3.972 9.346 1.00 97.75 185 ALA A CA 1
ATOM 1561 C C . ALA A 1 185 ? -15.795 3.212 9.843 1.00 97.75 185 ALA A C 1
ATOM 1563 O O . ALA A 1 185 ? -16.319 3.513 10.918 1.00 97.75 185 ALA A O 1
ATOM 1564 N N . ILE A 1 186 ? -16.235 2.171 9.123 1.00 96.19 186 ILE A N 1
ATOM 1565 C CA . ILE A 1 186 ? -17.300 1.271 9.602 1.00 96.19 186 ILE A CA 1
ATOM 1566 C C . ILE A 1 186 ? -16.869 0.603 10.915 1.00 96.19 186 ILE A C 1
ATOM 1568 O O . ILE A 1 186 ? -17.640 0.553 11.877 1.00 96.19 186 ILE A O 1
ATOM 1572 N N . TYR A 1 187 ? -15.622 0.131 10.999 1.00 97.00 187 TYR A N 1
ATOM 1573 C CA . TYR A 1 187 ? -15.098 -0.433 12.243 1.00 97.00 187 TYR A CA 1
ATOM 1574 C C . TYR A 1 187 ? -14.944 0.617 13.345 1.00 97.00 187 TYR A C 1
ATOM 1576 O O . TYR A 1 187 ? -15.272 0.321 14.492 1.00 97.00 187 TYR A O 1
ATOM 1584 N N . VAL A 1 188 ? -14.546 1.851 13.031 1.00 98.06 188 VAL A N 1
ATOM 1585 C CA . VAL A 1 188 ? -14.534 2.958 14.003 1.00 98.06 188 VAL A CA 1
ATOM 1586 C C . VAL A 1 188 ? -15.910 3.137 14.640 1.00 98.06 188 VAL A C 1
ATOM 1588 O O . VAL A 1 188 ? -16.013 3.163 15.868 1.00 98.06 188 VAL A O 1
ATOM 1591 N N . ALA A 1 189 ? -16.978 3.167 13.838 1.00 96.94 189 ALA A N 1
ATOM 1592 C CA . ALA A 1 189 ? -18.343 3.281 14.347 1.00 96.94 189 ALA A CA 1
ATOM 1593 C C . ALA A 1 189 ? -18.704 2.124 15.299 1.00 96.94 189 ALA A C 1
ATOM 1595 O O . ALA A 1 189 ? -19.236 2.353 16.389 1.00 96.94 189 ALA A O 1
ATOM 1596 N N . ILE A 1 190 ? -18.348 0.885 14.942 1.00 95.06 190 ILE A N 1
ATOM 1597 C CA . ILE A 1 190 ? -18.520 -0.292 15.810 1.00 95.06 190 ILE A CA 1
ATOM 1598 C C . ILE A 1 190 ? -17.753 -0.118 17.131 1.00 95.06 190 ILE A C 1
ATOM 1600 O O . ILE A 1 190 ? -18.297 -0.396 18.205 1.00 95.06 190 ILE A O 1
ATOM 1604 N N . GLY A 1 191 ? -16.506 0.358 17.068 1.00 96.00 191 GLY A N 1
ATOM 1605 C CA . GLY A 1 191 ? -15.654 0.610 18.230 1.00 96.00 191 GLY A CA 1
ATOM 1606 C C . GLY A 1 191 ? -16.257 1.642 19.185 1.00 96.00 191 GLY A C 1
ATOM 1607 O O . GLY A 1 191 ? -16.350 1.386 20.389 1.00 96.00 191 GLY A O 1
ATOM 1608 N N . ILE A 1 192 ? -16.744 2.762 18.646 1.00 96.81 192 ILE A N 1
ATOM 1609 C CA . ILE A 1 192 ? -17.414 3.828 19.406 1.00 96.81 192 ILE A CA 1
ATOM 1610 C C . ILE A 1 192 ? -18.691 3.298 20.073 1.00 96.81 192 ILE A C 1
ATOM 1612 O O . ILE A 1 192 ? -18.874 3.467 21.281 1.00 96.81 192 ILE A O 1
ATOM 1616 N N . VAL A 1 193 ? -19.553 2.591 19.333 1.00 95.75 193 VAL A N 1
ATOM 1617 C CA . VAL A 1 193 ? -20.796 2.011 19.879 1.00 95.75 193 VAL A CA 1
ATOM 1618 C C . VAL A 1 193 ? -20.497 1.013 20.997 1.00 95.75 193 VAL A C 1
ATOM 1620 O O . VAL A 1 193 ? -21.183 0.993 22.022 1.00 95.75 193 VAL A O 1
ATOM 1623 N N . ALA A 1 194 ? -19.467 0.185 20.831 1.00 93.44 194 ALA A N 1
ATOM 1624 C CA . ALA A 1 194 ? -19.077 -0.783 21.845 1.00 93.44 194 ALA A CA 1
ATOM 1625 C C . ALA A 1 194 ? -18.561 -0.116 23.130 1.00 93.44 194 ALA A C 1
ATOM 1627 O O . ALA A 1 194 ? -18.847 -0.611 24.226 1.00 93.44 194 ALA A O 1
ATOM 1628 N N . LEU A 1 195 ? -17.827 0.995 23.013 1.00 93.94 195 LEU A N 1
ATOM 1629 C CA . LEU A 1 195 ? -17.379 1.781 24.161 1.00 93.94 195 LEU A CA 1
ATOM 1630 C C . LEU A 1 195 ? -18.567 2.442 24.871 1.00 93.94 195 LEU A C 1
ATOM 1632 O O . LEU A 1 195 ? -18.704 2.302 26.086 1.00 93.94 195 LEU A O 1
ATOM 1636 N N . HIS A 1 196 ? -19.472 3.061 24.109 1.00 94.38 196 HIS A N 1
ATOM 1637 C CA . HIS A 1 196 ? -20.673 3.713 24.638 1.00 94.38 196 HIS A CA 1
ATOM 1638 C C . HIS A 1 196 ? -21.573 2.747 25.415 1.00 94.38 196 HIS A C 1
ATOM 1640 O O . HIS A 1 196 ? -21.992 3.032 26.537 1.00 94.38 196 HIS A O 1
ATOM 1646 N N . ARG A 1 197 ? -21.818 1.549 24.864 1.00 91.00 197 ARG A N 1
ATOM 1647 C CA . ARG A 1 197 ? -22.591 0.497 25.548 1.00 91.00 197 ARG A CA 1
ATOM 1648 C C . ARG A 1 197 ? -21.945 0.079 26.869 1.00 91.00 197 ARG A C 1
ATOM 1650 O O . ARG A 1 197 ? -22.651 -0.080 27.858 1.00 91.00 197 ARG A O 1
ATOM 1657 N N . LYS A 1 198 ? -20.614 -0.057 26.899 1.00 89.50 198 LYS A N 1
ATOM 1658 C CA . LYS A 1 198 ? -19.864 -0.414 28.113 1.00 89.50 198 LYS A CA 1
ATOM 1659 C C . LYS A 1 198 ? -19.934 0.680 29.181 1.00 89.50 198 LYS A C 1
ATOM 1661 O O . LYS A 1 198 ? -19.939 0.360 30.365 1.00 89.50 198 LYS A O 1
ATOM 1666 N N . MET A 1 199 ? -19.961 1.951 28.779 1.00 89.06 199 MET A N 1
ATOM 1667 C CA . MET A 1 199 ? -20.118 3.074 29.706 1.00 89.06 199 MET A CA 1
ATOM 1668 C C . MET A 1 199 ? -21.516 3.088 30.328 1.00 89.06 199 MET A C 1
ATOM 1670 O O . MET A 1 199 ? -21.621 3.198 31.543 1.00 89.06 199 MET A O 1
ATOM 1674 N N . LYS A 1 200 ? -22.569 2.877 29.527 1.00 86.75 200 LYS A N 1
ATOM 1675 C CA . LYS A 1 200 ? -23.955 2.795 30.023 1.00 86.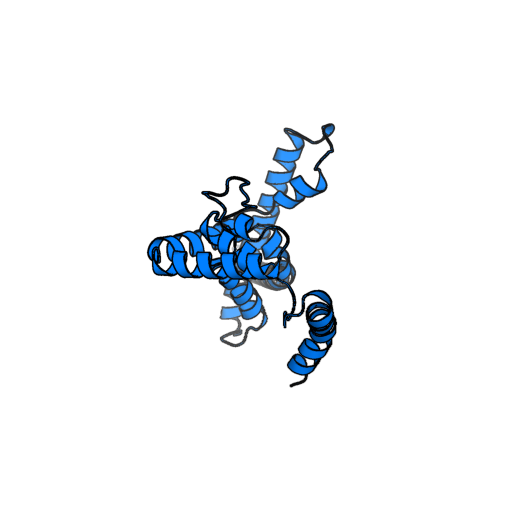75 200 LYS A CA 1
ATOM 1676 C C . LYS A 1 200 ? -24.237 1.577 30.905 1.00 86.75 200 LYS A C 1
ATOM 1678 O O . LYS A 1 200 ? -25.126 1.633 31.741 1.00 86.75 200 LYS A O 1
ATOM 1683 N N . SER A 1 201 ? -23.517 0.472 30.713 1.00 81.25 201 SER A N 1
ATOM 1684 C CA . SER A 1 201 ? -23.721 -0.761 31.483 1.00 81.25 201 SER A CA 1
ATOM 1685 C C . SER A 1 201 ? -22.936 -0.816 32.798 1.00 81.25 201 SER A C 1
ATOM 1687 O O . SER A 1 201 ? -22.961 -1.850 33.464 1.00 81.25 201 SER A O 1
ATOM 1689 N N . ARG A 1 202 ? -22.165 0.221 33.154 1.00 73.44 202 ARG A N 1
ATOM 1690 C CA . ARG A 1 202 ? -21.512 0.292 34.466 1.00 73.44 202 ARG A CA 1
ATOM 1691 C C . ARG A 1 202 ? -22.553 0.778 35.482 1.00 73.44 202 ARG A C 1
ATOM 1693 O O . ARG A 1 202 ? -22.996 1.911 35.328 1.00 73.44 202 ARG A O 1
ATOM 1700 N N . PRO A 1 203 ? -22.955 -0.039 36.477 1.00 61.41 203 PRO A N 1
ATOM 1701 C CA . PRO A 1 203 ? -23.838 0.441 37.532 1.00 61.41 203 PRO A CA 1
ATOM 1702 C C . PRO A 1 203 ? -23.156 1.611 38.240 1.00 61.41 203 PRO A C 1
ATOM 1704 O O . PRO A 1 203 ? -21.951 1.547 38.511 1.00 61.41 203 PRO A O 1
ATOM 1707 N N . GLU A 1 204 ? -23.910 2.682 38.488 1.00 63.09 204 GLU A N 1
ATOM 1708 C CA . GLU A 1 204 ? -23.455 3.788 39.323 1.00 63.09 204 GLU A CA 1
ATOM 1709 C C . GLU A 1 204 ? -23.080 3.191 40.680 1.00 63.0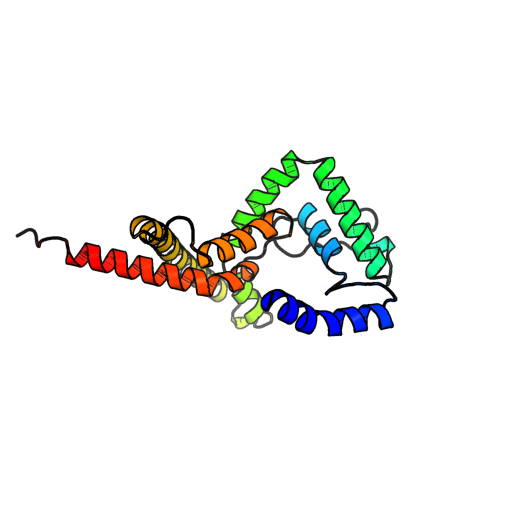9 204 GLU A C 1
ATOM 1711 O O . GLU A 1 204 ? -23.924 2.666 41.404 1.00 63.09 204 GLU A O 1
ATOM 1716 N N . LYS A 1 205 ? -21.774 3.157 40.969 1.00 52.75 205 LYS A N 1
ATOM 1717 C CA . LYS A 1 205 ? -21.283 2.840 42.306 1.00 52.75 205 LYS A CA 1
ATOM 1718 C C . LYS A 1 205 ? -21.659 4.028 43.188 1.00 52.75 205 LYS A C 1
ATOM 1720 O O . LYS A 1 205 ? -20.895 4.990 43.246 1.00 52.75 205 LYS A O 1
ATOM 1725 N N . TYR A 1 206 ? -22.841 3.956 43.786 1.00 52.56 206 TYR A N 1
ATOM 1726 C CA . TYR A 1 206 ? -23.190 4.698 44.991 1.00 52.56 206 TYR A CA 1
ATOM 1727 C C . TYR A 1 206 ? -22.825 3.863 46.214 1.00 52.56 206 TYR A C 1
ATOM 1729 O O . TYR A 1 206 ? -23.050 2.630 46.166 1.00 52.56 206 TYR A O 1
#

Secondary structure (DSSP, 8-state):
-HHHHHHHHHHHHHHHHHHHHHSS--SS-S-HHHHHHHHTT-SBS------TTT-GGGGGTT-HHHHHHHHHHHHHHHHHH-HHHHHHHHHHHHHHHHS---HHHHHHHTT-GGGTTHHHHHHHHHHHHHHHHHHHHHHHHHHHHHHTT--S--HHHHHHHHHHHHTTTSPB-GGGGGGGHHHHHHHHHHHHHHHHHHHHTS----

pLDDT: mean 91.39, std 8.14, range [52.56, 98.19]

Sequence (206 aa):
MPYALGMILAVSPVTVRNEIVMHHFIPVSTNGGIVLWQGTHVDTGYYWTWHPASNPLLAAGSNEVLENQIGEQQFFDHIIHHPFWTIFHGFAKWYYLYNRDDNVLFDVFYGTPYLYGKIMLILSYLNNFYYYVFMLFAILGIWKARKWGFHGQNPLLYYVVYNTLIFFVFTAWDRFHYPMMPVLAIYVAIGIVALHRKMKSRPEKY

Foldseek 3Di:
DVVVVVLCVVQVVQQVVCCVPLVDRDRHDLCQLVQLLQLLVAQADDDDDPDCVNQVLVVCPPRSNVSSVVSNVNSVVSCVVPVVSLQVSLVVSLCQQQVAQLVVVCVVCVPVVVCPDPNSVVVRVVRRVVSVVLQVLLVLLVVVCVVVPVPDDDVLVVVQVVLSNVSSRGHHHNCSCVVNSVSSVVSSVSSVVVVVVVVVPDPPPD

Radius of gyration: 22.0 Å; chains: 1; bounding box: 49×47×76 Å